Protein AF-A0A8S4GHY1-F1 (afdb_monomer)

pLDDT: mean 81.64, std 20.27, range [25.59, 98.5]

Organism: Plutella xylostella (NCBI:txid51655)

Nearest PDB structures (foldseek):
  8atn-assembly1_AAA  TM=7.144E-01  e=6.527E-12  Homo sapiens
  8tvn-assembly2_B  TM=7.020E-01  e=1.912E-11  Homo sapiens
  2wtk-assembly2_B  TM=7.792E-01  e=3.061E-09  Homo sapiens
  8wdk-assembly1_W  TM=7.197E-01  e=4.019E-10  Homo sapiens
  3cr0-assembly1_A  TM=7.566E-01  e=4.379E-09  Homo sapiens

Structure (mmCIF, N/CA/C/O backbone):
data_AF-A0A8S4GHY1-F1
#
_entry.id   AF-A0A8S4GHY1-F1
#
loop_
_atom_site.group_PDB
_atom_site.id
_atom_site.type_symbol
_atom_site.label_atom_id
_atom_site.label_alt_id
_atom_site.label_comp_id
_atom_site.label_asym_id
_atom_site.label_entity_id
_atom_site.label_seq_id
_atom_site.pdbx_PDB_ins_code
_atom_site.Cartn_x
_atom_site.Cartn_y
_atom_site.Cartn_z
_atom_site.occupancy
_atom_site.B_iso_or_equiv
_atom_site.auth_seq_id
_atom_site.auth_comp_id
_atom_site.auth_asym_id
_atom_site.auth_atom_id
_atom_site.pdbx_PDB_model_num
ATOM 1 N N . MET A 1 1 ? 20.944 0.420 -21.855 1.00 54.69 1 MET A N 1
ATOM 2 C CA . MET A 1 1 ? 19.799 0.472 -20.913 1.00 54.69 1 MET A CA 1
ATOM 3 C C . MET A 1 1 ? 18.815 1.616 -21.190 1.00 54.69 1 MET A C 1
ATOM 5 O O . MET A 1 1 ? 17.677 1.317 -21.517 1.00 54.69 1 MET A O 1
ATOM 9 N N . ARG A 1 2 ? 19.200 2.909 -21.125 1.00 60.47 2 ARG A N 1
ATOM 10 C CA . ARG A 1 2 ? 18.257 4.043 -21.336 1.00 60.47 2 ARG A CA 1
ATOM 11 C C . ARG A 1 2 ? 17.525 4.010 -22.686 1.00 60.47 2 ARG A C 1
ATOM 13 O O . ARG A 1 2 ? 16.316 4.192 -22.719 1.00 60.47 2 ARG A O 1
ATOM 20 N N . VAL A 1 3 ? 18.250 3.706 -23.765 1.00 60.41 3 VAL A N 1
ATOM 21 C CA . VAL A 1 3 ? 17.683 3.563 -25.120 1.00 60.41 3 VAL A CA 1
ATOM 22 C C . VAL A 1 3 ? 16.695 2.392 -25.196 1.00 60.41 3 VAL A C 1
ATOM 24 O O . VAL A 1 3 ? 15.637 2.530 -25.793 1.00 60.41 3 VAL A O 1
ATOM 27 N N . GLY A 1 4 ? 16.986 1.275 -24.518 1.00 59.56 4 GLY A N 1
ATOM 28 C CA . GLY A 1 4 ? 16.081 0.125 -24.437 1.00 59.56 4 GLY A CA 1
ATOM 29 C C . GLY A 1 4 ? 14.781 0.443 -23.696 1.00 59.56 4 GLY A C 1
ATOM 30 O O . GLY A 1 4 ? 13.709 0.142 -24.199 1.00 59.56 4 GLY A O 1
ATOM 31 N N . MET A 1 5 ? 14.852 1.140 -22.556 1.00 63.47 5 MET A N 1
ATOM 32 C CA . MET A 1 5 ? 13.657 1.554 -21.800 1.00 63.47 5 MET A CA 1
ATOM 33 C C . MET A 1 5 ? 12.781 2.542 -22.577 1.00 63.47 5 MET A C 1
ATOM 35 O O . MET A 1 5 ? 11.557 2.448 -22.529 1.00 63.47 5 MET A O 1
ATOM 39 N N . LEU A 1 6 ? 13.400 3.470 -23.316 1.00 63.09 6 LEU A N 1
ATOM 40 C CA . LEU A 1 6 ? 12.671 4.354 -24.221 1.00 63.09 6 LEU A CA 1
ATOM 41 C C . LEU A 1 6 ? 12.048 3.569 -25.384 1.00 63.09 6 LEU A C 1
ATOM 43 O O . LEU A 1 6 ? 10.917 3.863 -25.752 1.00 63.09 6 LEU A O 1
ATOM 47 N N . ALA A 1 7 ? 12.738 2.565 -25.930 1.00 63.66 7 ALA A N 1
ATOM 48 C CA . ALA A 1 7 ? 12.213 1.707 -26.991 1.00 63.66 7 ALA A CA 1
ATOM 49 C C . ALA A 1 7 ? 11.003 0.870 -26.537 1.00 63.66 7 ALA A C 1
ATOM 51 O O . ALA A 1 7 ? 9.997 0.876 -27.239 1.00 63.66 7 ALA A O 1
ATOM 52 N N . VAL A 1 8 ? 11.031 0.252 -25.342 1.00 62.59 8 VAL A N 1
ATOM 53 C CA . VAL A 1 8 ? 9.832 -0.391 -24.746 1.00 62.59 8 VAL A CA 1
ATOM 54 C C . VAL A 1 8 ? 8.682 0.609 -24.648 1.00 62.59 8 VAL A C 1
ATOM 56 O O . VAL A 1 8 ? 7.553 0.302 -25.014 1.00 62.59 8 VAL A O 1
ATOM 59 N N . PHE A 1 9 ? 8.977 1.815 -24.156 1.00 64.06 9 PHE A N 1
ATOM 60 C CA . PHE A 1 9 ? 7.977 2.851 -23.915 1.00 64.06 9 PHE A CA 1
ATOM 61 C C . PHE A 1 9 ? 7.336 3.386 -25.205 1.00 64.06 9 PHE A C 1
ATOM 63 O O . PHE A 1 9 ? 6.135 3.634 -25.245 1.00 64.06 9 PHE A O 1
ATOM 70 N N . THR A 1 10 ? 8.135 3.589 -26.249 1.00 62.62 10 THR A N 1
ATOM 71 C CA . THR A 1 10 ? 7.702 4.203 -27.515 1.00 62.62 10 THR A CA 1
ATOM 72 C C . THR A 1 10 ? 7.285 3.188 -28.576 1.00 62.62 10 THR A C 1
ATOM 74 O O . THR A 1 10 ? 6.793 3.587 -29.628 1.00 62.62 10 THR A O 1
ATOM 77 N N . GLY A 1 11 ? 7.505 1.891 -28.337 1.00 64.69 11 GLY A N 1
ATOM 78 C CA . GLY A 1 11 ? 7.349 0.853 -29.357 1.00 64.69 11 GLY A CA 1
ATOM 79 C C . GLY A 1 11 ? 8.352 0.973 -30.512 1.00 64.69 11 GLY A C 1
ATOM 80 O O . GLY A 1 11 ? 8.138 0.384 -31.569 1.00 64.69 11 GLY A O 1
ATOM 81 N N . LEU A 1 12 ? 9.428 1.753 -30.347 1.00 68.88 12 LEU A N 1
ATOM 82 C CA . LEU A 1 12 ? 10.428 1.957 -31.393 1.00 68.88 12 LEU A CA 1
ATOM 83 C C . LEU A 1 12 ? 11.277 0.700 -31.597 1.00 68.88 12 LEU A C 1
ATOM 85 O O . LEU A 1 12 ? 11.746 0.072 -30.647 1.00 68.88 12 LEU A O 1
ATOM 89 N N . THR A 1 13 ? 11.532 0.375 -32.863 1.00 72.38 13 THR A N 1
ATOM 90 C CA . THR A 1 13 ? 12.500 -0.665 -33.228 1.00 72.38 13 THR A CA 1
ATOM 91 C C . THR A 1 13 ? 13.912 -0.114 -33.056 1.00 72.38 13 THR A C 1
ATOM 93 O O . THR A 1 13 ? 14.214 0.984 -33.523 1.00 72.38 13 THR A O 1
ATOM 96 N N . LEU A 1 14 ? 14.787 -0.862 -32.381 1.00 77.19 14 LEU A N 1
ATOM 97 C CA . LEU A 1 14 ? 16.189 -0.477 -32.251 1.00 77.19 14 LEU A CA 1
ATOM 98 C C . LEU A 1 14 ? 16.936 -0.791 -33.546 1.00 77.19 14 LEU A C 1
ATOM 100 O O . LEU A 1 14 ? 16.961 -1.938 -33.984 1.00 77.19 14 LEU A O 1
ATOM 104 N N . THR A 1 15 ? 17.590 0.211 -34.126 1.00 79.12 15 THR A N 1
ATOM 105 C CA . THR A 1 15 ? 18.459 0.051 -35.298 1.00 79.12 15 THR A CA 1
ATOM 106 C C . THR A 1 15 ? 19.918 0.279 -34.914 1.00 79.12 15 THR A C 1
ATOM 108 O O . THR A 1 15 ? 20.262 1.319 -34.353 1.00 79.12 15 THR A O 1
ATOM 111 N N . CYS A 1 16 ? 20.790 -0.671 -35.234 1.00 78.69 16 CYS A N 1
ATOM 112 C CA . CYS A 1 16 ? 22.238 -0.563 -35.113 1.00 78.69 16 CYS A CA 1
ATOM 113 C C . CYS A 1 16 ? 22.843 -0.327 -36.500 1.00 78.69 16 CYS A C 1
ATOM 115 O O . CYS A 1 16 ? 22.541 -1.068 -37.431 1.00 78.69 16 CYS A O 1
ATOM 117 N N . GLY A 1 17 ? 23.745 0.650 -36.633 1.00 80.25 17 GLY A N 1
ATOM 118 C CA . GLY A 1 17 ? 24.411 0.938 -37.912 1.00 80.25 17 GLY A CA 1
ATOM 119 C C . GLY A 1 17 ? 25.197 -0.246 -38.495 1.00 80.25 17 GLY A C 1
ATOM 120 O O . GLY A 1 17 ? 25.399 -0.300 -39.701 1.00 80.25 17 GLY A O 1
ATOM 121 N N . THR A 1 18 ? 25.597 -1.208 -37.658 1.00 84.25 18 THR A N 1
ATOM 122 C CA . THR A 1 18 ? 26.322 -2.422 -38.070 1.00 84.25 18 THR A CA 1
ATOM 123 C C . THR A 1 18 ? 25.402 -3.632 -38.253 1.00 84.25 18 THR A C 1
ATOM 125 O O . THR A 1 18 ? 25.616 -4.429 -39.157 1.00 84.25 18 THR A O 1
ATOM 128 N N . HIS A 1 19 ? 24.384 -3.783 -37.400 1.00 79.19 19 HIS A N 1
ATOM 129 C CA . HIS A 1 19 ? 23.571 -5.007 -37.318 1.00 79.19 19 HIS A CA 1
ATOM 130 C C . HIS A 1 19 ? 22.134 -4.839 -37.844 1.00 79.19 19 HIS A C 1
ATOM 132 O O . HIS A 1 19 ? 21.345 -5.776 -37.778 1.00 79.19 19 HIS A O 1
ATOM 138 N N . GLY A 1 20 ? 21.768 -3.657 -38.347 1.00 83.75 20 GLY A N 1
ATOM 139 C CA . GLY A 1 20 ? 20.410 -3.370 -38.807 1.00 83.75 20 GLY A CA 1
ATOM 140 C C . GLY A 1 20 ? 19.400 -3.372 -37.657 1.00 83.75 20 GLY A C 1
ATOM 141 O O . GLY A 1 20 ? 19.667 -2.817 -36.591 1.00 83.75 20 GLY A O 1
ATOM 142 N N . ASN A 1 21 ? 18.229 -3.974 -37.863 1.00 83.44 21 ASN A N 1
ATOM 143 C CA . ASN A 1 21 ? 17.201 -4.084 -36.826 1.00 83.44 21 ASN A CA 1
ATOM 144 C C . ASN A 1 21 ? 17.635 -5.067 -35.736 1.00 83.44 21 ASN A C 1
ATOM 146 O O . ASN A 1 21 ? 17.869 -6.243 -36.003 1.00 83.44 21 ASN A O 1
ATOM 150 N N . VAL A 1 22 ? 17.678 -4.596 -34.495 1.00 83.38 22 VAL A N 1
ATOM 151 C CA . VAL A 1 22 ? 18.065 -5.391 -33.334 1.00 83.38 22 VAL A CA 1
ATOM 152 C C . VAL A 1 22 ? 16.859 -5.603 -32.430 1.00 83.38 22 VAL A C 1
ATOM 154 O O . VAL A 1 22 ? 16.161 -4.657 -32.057 1.00 83.38 22 VAL A O 1
ATOM 157 N N . ARG A 1 23 ? 16.609 -6.860 -32.050 1.00 82.19 23 ARG A N 1
ATOM 158 C CA . ARG A 1 23 ? 15.515 -7.189 -31.133 1.00 82.19 23 ARG A CA 1
ATOM 159 C C . ARG A 1 23 ? 15.884 -6.768 -29.720 1.00 82.19 23 ARG A C 1
ATOM 161 O O . ARG A 1 23 ? 16.971 -7.058 -29.224 1.00 82.19 23 ARG A O 1
ATOM 168 N N . LEU A 1 24 ? 14.941 -6.130 -29.037 1.00 83.06 24 LEU A N 1
ATOM 169 C CA . LEU A 1 24 ? 15.159 -5.668 -27.672 1.00 83.06 24 LEU A CA 1
ATOM 170 C C . LEU A 1 24 ? 15.386 -6.826 -26.684 1.00 83.06 24 LEU A C 1
ATOM 172 O O . LEU A 1 24 ? 16.154 -6.669 -25.739 1.00 83.06 24 LEU A O 1
ATOM 176 N N . SER A 1 25 ? 14.794 -7.996 -26.943 1.00 86.00 25 SER A N 1
ATOM 177 C CA . SER A 1 25 ? 15.044 -9.237 -26.196 1.00 86.00 25 SER A CA 1
ATOM 178 C C . SER A 1 25 ? 16.514 -9.641 -26.168 1.00 86.00 25 SER A C 1
ATOM 180 O O . SER A 1 25 ? 16.954 -10.243 -25.196 1.00 86.00 25 SER A O 1
ATOM 182 N N . ASP A 1 26 ? 17.266 -9.300 -27.213 1.00 84.88 26 ASP A N 1
ATOM 183 C CA . ASP A 1 26 ? 18.637 -9.771 -27.392 1.00 84.88 26 ASP A CA 1
ATOM 184 C C . ASP A 1 26 ? 19.643 -8.819 -26.720 1.00 84.88 26 ASP A C 1
ATOM 186 O O . ASP A 1 26 ? 20.732 -9.234 -26.338 1.00 84.88 26 ASP A O 1
ATOM 190 N N . VAL A 1 27 ? 19.275 -7.543 -26.538 1.00 85.00 27 VAL A N 1
ATOM 191 C CA . VAL A 1 27 ? 20.177 -6.491 -26.022 1.00 85.00 27 VAL A CA 1
ATOM 192 C C . VAL A 1 27 ? 19.784 -5.985 -24.633 1.00 85.00 27 VAL A C 1
ATOM 194 O O . VAL A 1 27 ? 20.639 -5.520 -23.881 1.00 85.00 27 VAL A O 1
ATOM 197 N N . ALA A 1 28 ? 18.499 -6.033 -24.284 1.00 85.06 28 ALA A N 1
ATOM 198 C CA . ALA A 1 28 ? 17.975 -5.579 -22.995 1.00 85.06 28 ALA A CA 1
ATOM 199 C C . ALA A 1 28 ? 16.799 -6.462 -22.515 1.00 85.06 28 ALA A C 1
ATOM 201 O O . ALA A 1 28 ? 15.688 -5.956 -22.312 1.00 85.06 28 ALA A O 1
ATOM 202 N N . PRO A 1 29 ? 17.013 -7.783 -22.335 1.00 88.44 29 PRO A N 1
ATOM 203 C CA . PRO A 1 29 ? 15.973 -8.736 -21.924 1.00 88.44 29 PRO A CA 1
ATOM 204 C C . PRO A 1 29 ? 15.307 -8.376 -20.587 1.00 88.44 29 PRO A C 1
ATOM 206 O O . PRO A 1 29 ? 14.131 -8.662 -20.361 1.00 88.44 29 PRO A O 1
ATOM 209 N N . ASP A 1 30 ? 16.040 -7.706 -19.701 1.00 86.94 30 ASP A N 1
ATOM 210 C CA . ASP A 1 30 ? 15.557 -7.221 -18.413 1.00 86.94 30 ASP A CA 1
ATOM 211 C C . ASP A 1 30 ? 14.465 -6.150 -18.578 1.00 86.94 30 ASP A C 1
ATOM 213 O O . ASP A 1 30 ? 13.481 -6.149 -17.839 1.00 86.94 30 ASP A O 1
ATOM 217 N N . THR A 1 31 ? 14.562 -5.285 -19.590 1.00 85.62 31 THR A N 1
ATOM 218 C CA . THR A 1 31 ? 13.534 -4.260 -19.852 1.00 85.62 31 THR A CA 1
ATOM 219 C C . THR A 1 31 ? 12.186 -4.853 -20.274 1.00 85.62 31 THR A C 1
ATOM 221 O O . THR A 1 31 ? 11.158 -4.192 -20.156 1.00 85.62 31 THR A O 1
ATOM 224 N N . LEU A 1 32 ? 12.187 -6.121 -20.696 1.00 87.19 32 LEU A N 1
ATOM 225 C CA . LEU A 1 32 ? 11.007 -6.918 -21.035 1.00 87.19 32 LEU A CA 1
ATOM 226 C C . LEU A 1 32 ? 10.614 -7.909 -19.924 1.00 87.19 32 LEU A C 1
ATOM 228 O O . LEU A 1 32 ? 9.725 -8.735 -20.123 1.00 87.19 32 LEU A O 1
ATOM 232 N N . PHE A 1 33 ? 11.274 -7.840 -18.763 1.00 92.75 33 PHE A N 1
ATOM 233 C CA . PHE A 1 33 ? 11.092 -8.755 -17.634 1.00 92.75 33 PHE A CA 1
ATOM 234 C C . PHE A 1 33 ? 11.302 -10.232 -17.993 1.00 92.75 33 PHE A C 1
ATOM 236 O O . PHE A 1 33 ? 10.643 -11.100 -17.424 1.00 92.75 33 PHE A O 1
ATOM 243 N N . LEU A 1 34 ? 12.214 -10.555 -18.920 1.00 93.25 34 LEU A N 1
ATOM 244 C CA . LEU A 1 34 ? 12.449 -11.952 -19.319 1.00 93.25 34 LEU A CA 1
ATOM 245 C C . LEU A 1 34 ? 13.017 -12.832 -18.186 1.00 93.25 34 LEU A C 1
ATOM 247 O O . LEU A 1 34 ? 12.939 -14.054 -18.268 1.00 93.25 34 LEU A O 1
ATOM 251 N N . ASP A 1 35 ? 13.506 -12.217 -17.108 1.00 93.38 35 ASP A N 1
ATOM 252 C CA . ASP A 1 35 ? 13.925 -12.841 -15.847 1.00 93.38 35 ASP A CA 1
ATOM 253 C C . ASP A 1 35 ? 12.765 -13.156 -14.872 1.00 93.38 35 ASP A C 1
ATOM 255 O O . ASP A 1 35 ? 12.980 -13.718 -13.792 1.00 93.38 35 ASP A O 1
ATOM 259 N N . VAL A 1 36 ? 11.534 -12.779 -15.227 1.00 93.50 36 VAL A N 1
ATOM 260 C CA . VAL A 1 36 ? 10.298 -13.126 -14.513 1.00 93.50 36 VAL A CA 1
ATOM 261 C C . VAL A 1 36 ? 9.627 -14.308 -15.212 1.00 93.50 36 VAL A C 1
ATOM 263 O O . VAL A 1 36 ? 9.634 -14.391 -16.442 1.00 93.50 36 VAL A O 1
ATOM 266 N N . GLU A 1 37 ? 9.035 -15.210 -14.424 1.00 93.62 37 GLU A N 1
ATOM 267 C CA . GLU A 1 37 ? 8.309 -16.382 -14.921 1.00 93.62 37 GLU A CA 1
ATOM 268 C C . GLU A 1 37 ? 7.250 -15.984 -15.956 1.00 93.62 37 GLU A C 1
ATOM 270 O O . GLU A 1 37 ? 6.480 -15.044 -15.748 1.00 93.62 37 GLU A O 1
ATOM 275 N N . GLU A 1 38 ? 7.186 -16.719 -17.066 1.00 93.50 38 GLU A N 1
ATOM 276 C CA . GLU A 1 38 ? 6.283 -16.416 -18.178 1.00 93.50 38 GLU A CA 1
ATOM 277 C C . GLU A 1 38 ? 4.814 -16.346 -17.756 1.00 93.50 38 GLU A C 1
ATOM 279 O O . GLU A 1 38 ? 4.073 -15.478 -18.219 1.00 93.50 38 GLU A O 1
ATOM 284 N N . SER A 1 39 ? 4.405 -17.191 -16.808 1.00 93.88 39 SER A N 1
ATOM 285 C CA . SER A 1 39 ? 3.046 -17.201 -16.270 1.00 93.88 39 SER A CA 1
ATOM 286 C C . SER A 1 39 ? 2.653 -15.877 -15.598 1.00 93.88 39 SER A C 1
ATOM 288 O O . SER A 1 39 ? 1.457 -15.582 -15.549 1.00 93.88 39 SER A O 1
ATOM 290 N N . MET A 1 40 ? 3.630 -15.077 -15.147 1.00 94.44 40 MET A N 1
ATOM 291 C CA . MET A 1 40 ? 3.484 -13.774 -14.489 1.00 94.44 40 MET A CA 1
ATOM 292 C C . MET A 1 40 ? 3.788 -12.582 -15.415 1.00 94.44 40 MET A C 1
ATOM 294 O O . MET A 1 40 ? 3.707 -11.433 -14.976 1.00 94.44 40 MET A O 1
ATOM 298 N N . ARG A 1 41 ? 4.145 -12.800 -16.685 1.00 95.31 41 ARG A N 1
ATOM 299 C CA . ARG A 1 41 ? 4.365 -11.715 -17.657 1.00 95.31 41 ARG A CA 1
ATOM 300 C C . ARG A 1 41 ? 3.061 -11.414 -18.388 1.00 95.31 41 ARG A C 1
ATOM 302 O O . ARG A 1 41 ? 2.656 -12.149 -19.284 1.00 95.31 41 ARG A O 1
ATOM 309 N N . ALA A 1 42 ? 2.383 -10.341 -17.995 1.00 92.56 42 ALA A N 1
ATOM 310 C CA . ALA A 1 42 ? 1.138 -9.923 -18.626 1.00 92.56 42 ALA A CA 1
ATOM 311 C C . ALA A 1 42 ? 1.413 -9.101 -19.893 1.00 92.56 42 ALA A C 1
ATOM 313 O O . ALA A 1 42 ? 2.171 -8.127 -19.867 1.00 92.56 42 ALA A O 1
ATOM 314 N N . ARG A 1 43 ? 0.741 -9.455 -20.992 1.00 90.75 43 ARG A N 1
ATOM 315 C CA . ARG A 1 43 ? 0.649 -8.597 -22.176 1.00 90.75 43 ARG A CA 1
ATOM 316 C C . ARG A 1 43 ? -0.453 -7.573 -21.961 1.00 90.75 43 ARG A C 1
ATOM 318 O O . ARG A 1 43 ? -1.501 -7.910 -21.418 1.00 90.75 43 ARG A O 1
ATOM 325 N N . TRP A 1 44 ? -0.224 -6.340 -22.399 1.00 88.12 44 TRP A N 1
ATOM 326 C CA . TRP A 1 44 ? -1.202 -5.268 -22.233 1.00 88.12 44 TRP A CA 1
ATOM 327 C C . TRP A 1 44 ? -2.544 -5.572 -22.901 1.00 88.12 44 TRP A C 1
ATOM 329 O O . TRP A 1 44 ? -3.586 -5.335 -22.299 1.00 88.12 44 TRP A O 1
ATOM 339 N N . ASP A 1 45 ? -2.510 -6.185 -24.084 1.00 88.12 45 ASP A N 1
ATOM 340 C CA . ASP A 1 45 ? -3.708 -6.566 -24.843 1.00 88.12 45 ASP A CA 1
ATOM 341 C C . ASP A 1 45 ? -4.604 -7.571 -24.092 1.00 88.12 45 ASP A C 1
ATOM 343 O O . ASP A 1 45 ? -5.809 -7.625 -24.328 1.00 88.12 45 ASP A O 1
ATOM 347 N N . ASP A 1 46 ? -4.041 -8.324 -23.138 1.00 91.62 46 ASP A N 1
ATOM 348 C CA . ASP A 1 46 ? -4.775 -9.285 -22.305 1.00 91.62 46 ASP A CA 1
ATOM 349 C C . ASP A 1 46 ? -5.381 -8.637 -21.043 1.00 91.62 46 ASP A C 1
ATOM 351 O O . ASP A 1 46 ? -6.015 -9.316 -20.225 1.00 91.62 46 ASP A O 1
ATOM 355 N N . ILE A 1 47 ? -5.146 -7.337 -20.828 1.00 89.75 47 ILE A N 1
ATOM 356 C CA . ILE A 1 47 ? -5.594 -6.591 -19.651 1.00 89.75 47 ILE A CA 1
ATOM 357 C C . ILE A 1 47 ? -6.763 -5.693 -20.046 1.00 89.75 47 ILE A C 1
ATOM 359 O O . ILE A 1 47 ? -6.622 -4.702 -20.756 1.00 89.75 47 ILE A O 1
ATOM 363 N N . THR A 1 48 ? -7.940 -5.975 -19.492 1.00 91.75 48 THR A N 1
ATOM 364 C CA . THR A 1 48 ? -9.061 -5.034 -19.565 1.00 91.75 48 THR A CA 1
ATOM 365 C C . THR A 1 48 ? -8.904 -3.991 -18.468 1.00 91.75 48 THR A C 1
ATOM 367 O O . THR A 1 48 ? -9.026 -4.321 -17.289 1.00 91.75 48 THR A O 1
ATOM 370 N N . VAL A 1 49 ? -8.657 -2.736 -18.831 1.00 87.69 49 VAL A N 1
ATOM 371 C CA . VAL A 1 49 ? -8.527 -1.624 -17.878 1.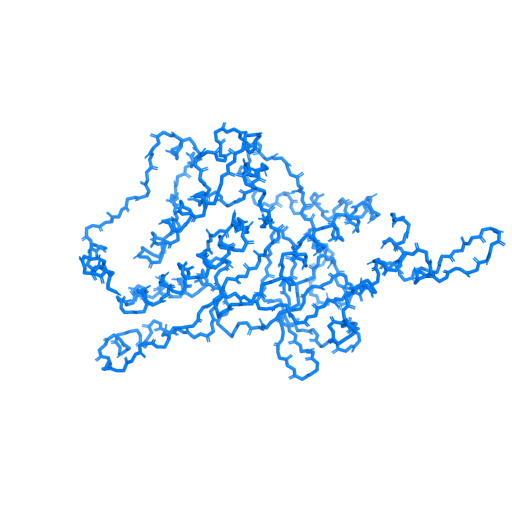00 87.69 49 VAL A CA 1
ATOM 372 C C . VAL A 1 49 ? -9.863 -0.903 -17.722 1.00 87.69 49 VAL A C 1
ATOM 374 O O . VAL A 1 49 ? -10.537 -0.591 -18.698 1.00 87.69 49 VAL A O 1
ATOM 377 N N . GLY A 1 50 ? -10.251 -0.649 -16.478 1.00 87.00 50 GLY A N 1
ATOM 378 C CA . GLY A 1 50 ? -11.439 0.102 -16.093 1.00 87.00 50 GLY A CA 1
ATOM 379 C C . GLY A 1 50 ? -11.100 1.463 -15.480 1.00 87.00 50 GLY A C 1
ATOM 380 O O . GLY A 1 50 ? -10.065 2.067 -15.759 1.00 87.00 50 GLY A O 1
ATOM 381 N N . GLY A 1 51 ? -11.997 1.959 -14.625 1.00 84.75 51 GLY A N 1
ATOM 382 C CA . GLY A 1 51 ? -11.829 3.245 -13.949 1.00 84.75 51 GLY A CA 1
ATOM 383 C C . GLY A 1 51 ? -10.648 3.286 -12.973 1.00 84.75 51 GLY A C 1
ATOM 384 O O . GLY A 1 51 ? -10.138 2.258 -12.518 1.00 84.75 51 GLY A O 1
ATOM 385 N N . VAL A 1 52 ? -10.243 4.505 -12.617 1.00 86.44 52 VAL A N 1
ATOM 386 C CA . VAL A 1 52 ? -9.207 4.755 -11.608 1.00 86.44 52 VAL A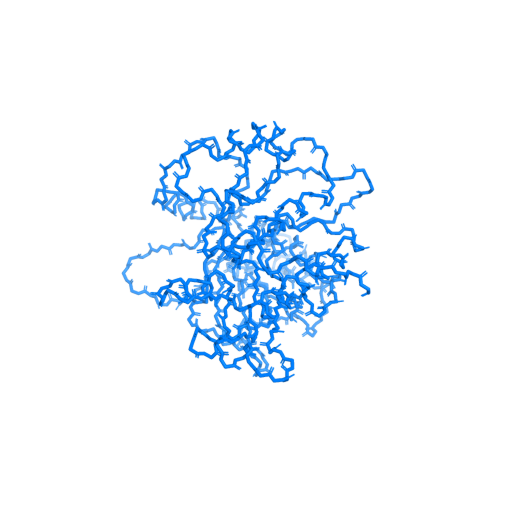 CA 1
ATOM 387 C C . VAL A 1 52 ? -9.685 4.246 -10.246 1.00 86.44 52 VAL A C 1
ATOM 389 O O . VAL A 1 52 ? -10.766 4.605 -9.787 1.00 86.44 52 VAL A O 1
ATOM 392 N N . ALA A 1 53 ? -8.877 3.399 -9.611 1.00 79.31 53 ALA A N 1
ATOM 393 C CA . ALA A 1 53 ? -9.085 2.912 -8.250 1.00 79.31 53 ALA A CA 1
ATOM 394 C C . ALA A 1 53 ? -8.430 3.828 -7.206 1.00 79.31 53 ALA A C 1
ATOM 396 O O . ALA A 1 53 ? -8.959 3.970 -6.112 1.00 79.31 53 ALA A O 1
ATOM 397 N N . GLY A 1 54 ? -7.296 4.444 -7.550 1.00 74.81 54 GLY A N 1
ATOM 398 C CA . GLY A 1 54 ? -6.558 5.341 -6.666 1.00 74.81 54 GLY A CA 1
ATOM 399 C C . GLY A 1 54 ? -5.414 6.047 -7.391 1.00 74.81 54 GLY A C 1
ATOM 400 O O . GLY A 1 54 ? -4.964 5.610 -8.453 1.00 74.81 54 GLY A O 1
ATOM 401 N N . ARG A 1 55 ? -4.943 7.158 -6.823 1.00 75.25 55 ARG A N 1
ATOM 402 C CA . ARG A 1 55 ? -3.771 7.906 -7.299 1.00 75.25 55 ARG A CA 1
ATOM 403 C C . ARG A 1 55 ? -2.813 8.074 -6.129 1.00 75.25 55 ARG A C 1
ATOM 405 O O . ARG A 1 55 ? -3.235 8.522 -5.071 1.00 75.25 55 ARG A O 1
ATOM 412 N N . GLY A 1 56 ? -1.549 7.718 -6.322 1.00 61.97 56 GLY A N 1
ATOM 413 C CA . GLY A 1 56 ? -0.528 7.798 -5.281 1.00 61.97 56 GLY A CA 1
ATOM 414 C C . GLY A 1 56 ? 0.767 8.417 -5.791 1.00 61.97 56 GLY A C 1
ATOM 415 O O . GLY A 1 56 ? 0.908 8.738 -6.971 1.00 61.97 56 GLY A O 1
ATOM 416 N N . ALA A 1 57 ? 1.752 8.537 -4.902 1.00 57.91 57 ALA A N 1
ATOM 417 C CA . ALA A 1 57 ? 3.061 9.109 -5.228 1.00 57.91 57 ALA A CA 1
ATOM 418 C C . ALA A 1 57 ? 3.834 8.320 -6.306 1.00 57.91 57 ALA A C 1
ATOM 420 O O . ALA A 1 57 ? 4.780 8.843 -6.891 1.00 57.91 57 ALA A O 1
ATOM 421 N N . PHE A 1 58 ? 3.454 7.064 -6.554 1.00 62.50 58 PHE A N 1
ATOM 422 C CA . PHE A 1 58 ? 4.145 6.137 -7.453 1.00 62.50 58 PHE A CA 1
ATOM 423 C C . PHE A 1 58 ? 3.426 5.906 -8.785 1.00 62.50 58 PHE A C 1
ATOM 425 O O . PHE A 1 58 ? 3.929 5.153 -9.611 1.00 62.50 58 PHE A O 1
ATOM 432 N N . GLY A 1 59 ? 2.269 6.534 -9.007 1.00 70.75 59 GLY A N 1
ATOM 433 C CA . GLY A 1 59 ? 1.498 6.379 -10.237 1.00 70.75 59 GLY A CA 1
ATOM 434 C C . GLY A 1 59 ? -0.006 6.302 -9.994 1.00 70.75 59 GLY A C 1
ATOM 435 O O . GLY A 1 59 ? -0.516 6.682 -8.938 1.00 70.75 59 GLY A O 1
ATOM 436 N N . THR A 1 60 ? -0.729 5.814 -11.000 1.00 81.56 60 THR A N 1
ATOM 437 C CA . THR A 1 60 ? -2.184 5.619 -10.924 1.00 81.56 60 THR A CA 1
ATOM 438 C C . THR A 1 60 ? -2.510 4.137 -10.895 1.00 81.56 60 THR A C 1
ATOM 440 O O . THR A 1 60 ? -1.961 3.351 -11.666 1.00 81.56 60 THR A O 1
ATOM 443 N N . VAL A 1 61 ? -3.420 3.766 -10.001 1.00 87.00 61 VAL A N 1
ATOM 444 C CA . VAL A 1 61 ? -3.952 2.413 -9.892 1.00 87.00 61 VAL A CA 1
ATOM 445 C C . VAL A 1 61 ? -5.298 2.376 -10.593 1.00 87.00 61 VAL A C 1
ATOM 447 O O 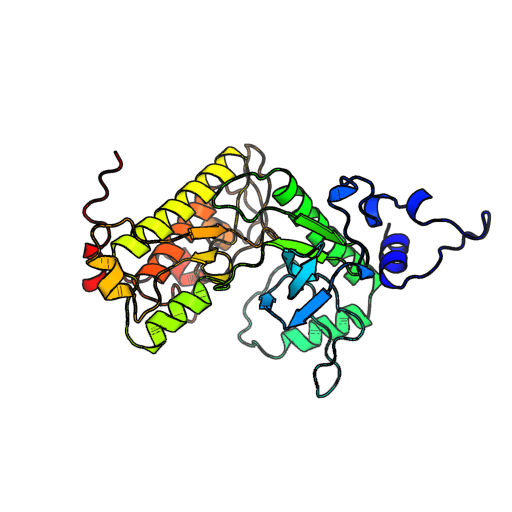. VAL A 1 61 ? -6.199 3.150 -10.269 1.00 87.00 61 VAL A O 1
ATOM 450 N N . TYR A 1 62 ? -5.448 1.460 -11.539 1.00 89.31 62 TYR A N 1
ATOM 451 C CA . TYR A 1 62 ? -6.688 1.231 -12.269 1.00 89.31 62 TYR A CA 1
ATOM 452 C C . TYR A 1 62 ? -7.319 -0.078 -11.817 1.00 89.31 62 TYR A C 1
ATOM 454 O O . TYR A 1 62 ? -6.623 -1.047 -11.513 1.00 89.31 62 TYR A O 1
ATOM 462 N N . ARG A 1 63 ? -8.649 -0.127 -11.798 1.00 91.19 63 ARG A N 1
ATOM 463 C CA . ARG A 1 63 ? -9.360 -1.407 -11.745 1.00 91.19 63 ARG A CA 1
ATOM 464 C C . ARG A 1 63 ? -9.157 -2.105 -13.083 1.00 91.19 63 ARG A C 1
ATOM 466 O O . ARG A 1 63 ? -9.146 -1.440 -14.113 1.00 91.19 63 ARG A O 1
ATOM 473 N N . GLY A 1 64 ? -9.047 -3.422 -13.094 1.00 92.81 64 GLY A N 1
ATOM 474 C CA . GLY A 1 64 ? -8.954 -4.162 -14.341 1.00 92.81 64 GLY A CA 1
ATOM 475 C C . GLY A 1 64 ? -9.292 -5.634 -14.202 1.00 92.81 64 GLY A C 1
ATOM 476 O O . GLY A 1 64 ? -9.636 -6.119 -13.122 1.00 92.81 64 GLY A O 1
ATOM 477 N N . LYS A 1 65 ? -9.197 -6.346 -15.322 1.00 94.75 65 LYS A N 1
ATOM 478 C CA . LYS A 1 65 ? -9.284 -7.802 -15.388 1.00 94.75 65 LYS A CA 1
ATOM 479 C C . LYS A 1 65 ? -8.105 -8.351 -16.174 1.00 94.75 65 LYS A C 1
ATOM 481 O O . LYS A 1 65 ? -7.763 -7.811 -17.220 1.00 94.75 65 LYS A O 1
ATOM 486 N N . TRP A 1 66 ? -7.529 -9.440 -15.685 1.00 95.06 66 TRP A N 1
ATOM 487 C CA . TRP A 1 66 ? -6.497 -10.198 -16.382 1.00 95.06 66 TRP A CA 1
ATOM 488 C C . TRP A 1 66 ? -6.748 -11.688 -16.156 1.00 95.06 66 TRP A C 1
ATOM 490 O O . TRP A 1 66 ? -6.986 -12.108 -15.022 1.00 95.06 66 TRP A O 1
ATOM 500 N N . ARG A 1 67 ? -6.784 -12.477 -17.241 1.00 94.44 67 ARG A N 1
ATOM 501 C CA . ARG A 1 67 ? -7.170 -13.907 -17.221 1.00 94.44 67 ARG A CA 1
ATOM 502 C C . ARG A 1 67 ? -8.478 -14.176 -16.454 1.00 94.44 67 ARG A C 1
ATOM 504 O O . ARG A 1 67 ? -8.574 -15.094 -15.646 1.00 94.44 67 ARG A O 1
ATOM 511 N N . GLY A 1 68 ? -9.476 -13.316 -16.660 1.00 91.81 68 GLY A N 1
ATOM 512 C CA . GLY A 1 68 ? -10.786 -13.406 -16.003 1.00 91.81 68 GLY A CA 1
ATOM 513 C C . GLY A 1 68 ? -10.821 -12.981 -14.527 1.00 91.81 68 GLY A C 1
ATOM 514 O O . GLY A 1 68 ? -11.910 -12.852 -13.972 1.00 91.81 68 GLY A O 1
ATOM 515 N N . GLN A 1 69 ? -9.679 -12.703 -13.892 1.00 93.69 69 GLN A N 1
ATOM 516 C CA . GLN A 1 69 ? -9.612 -12.288 -12.487 1.00 93.69 69 GLN A CA 1
ATOM 517 C C . GLN A 1 69 ? -9.562 -10.767 -12.344 1.00 93.69 69 GLN A C 1
ATOM 519 O O . GLN A 1 69 ? -8.893 -10.084 -13.118 1.00 93.69 69 GLN A O 1
ATOM 524 N N . ALA A 1 70 ? -10.246 -10.233 -11.328 1.00 94.62 70 ALA A N 1
ATOM 525 C CA . ALA A 1 70 ? -10.185 -8.814 -10.993 1.00 94.62 70 ALA A CA 1
ATOM 526 C C . ALA A 1 70 ? -8.807 -8.447 -10.420 1.00 94.62 70 ALA A C 1
ATOM 528 O O . ALA A 1 70 ? -8.337 -9.050 -9.450 1.00 94.62 70 ALA A O 1
ATOM 529 N N . VAL A 1 71 ? -8.179 -7.432 -11.007 1.00 95.50 71 VAL A N 1
ATOM 530 C CA . VAL A 1 71 ? -6.840 -6.962 -10.641 1.00 95.50 71 VAL A CA 1
ATOM 531 C C . VAL A 1 71 ? -6.817 -5.450 -10.447 1.00 95.50 71 VAL A C 1
ATOM 533 O O . VAL A 1 71 ? -7.600 -4.712 -11.046 1.00 95.50 71 VAL A O 1
ATOM 536 N N . ALA A 1 72 ? -5.912 -4.992 -9.595 1.00 94.44 72 ALA A N 1
ATOM 537 C CA . ALA A 1 72 ? -5.454 -3.619 -9.549 1.00 94.44 72 ALA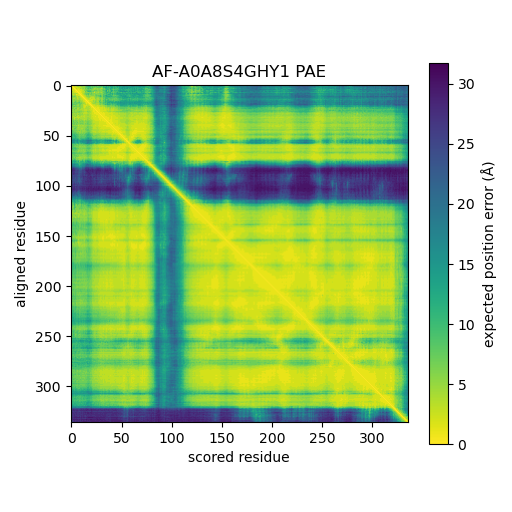 A CA 1
ATOM 538 C C . ALA A 1 72 ? -4.219 -3.497 -10.453 1.00 94.44 72 ALA A C 1
ATOM 540 O O . ALA A 1 72 ? -3.261 -4.254 -10.304 1.00 94.44 72 ALA A O 1
ATOM 541 N N . VAL A 1 73 ? -4.255 -2.561 -11.399 1.00 92.06 73 VAL A N 1
ATOM 542 C CA . VAL A 1 73 ? -3.176 -2.284 -12.353 1.00 92.06 73 VAL A CA 1
ATOM 543 C C . VAL A 1 73 ? -2.490 -0.996 -11.911 1.00 92.06 73 VAL A C 1
ATOM 545 O O . VAL A 1 73 ? -2.996 0.097 -12.165 1.00 92.06 73 VAL A O 1
ATOM 548 N N . LYS A 1 74 ? -1.360 -1.111 -11.209 1.00 90.69 74 LYS A N 1
ATOM 549 C CA . LYS A 1 74 ? -0.534 0.035 -10.806 1.00 90.69 74 LYS A CA 1
ATOM 550 C C . LYS A 1 74 ? 0.357 0.408 -11.981 1.00 90.69 74 LYS A C 1
ATOM 552 O O . LYS A 1 74 ? 1.372 -0.245 -12.205 1.00 90.69 74 LYS A O 1
ATOM 557 N N . ALA A 1 75 ? -0.038 1.423 -12.741 1.00 85.31 75 ALA A N 1
ATOM 558 C CA . ALA A 1 75 ? 0.741 1.923 -13.864 1.00 85.31 75 ALA A CA 1
ATOM 559 C C . ALA A 1 75 ? 1.710 3.007 -13.385 1.00 85.31 75 ALA A C 1
ATOM 561 O O . ALA A 1 75 ? 1.300 4.011 -12.793 1.00 85.31 75 ALA A O 1
ATOM 562 N N . LEU A 1 76 ? 2.996 2.807 -13.674 1.00 77.56 76 LEU A N 1
ATOM 563 C CA . LEU A 1 76 ? 4.067 3.757 -13.359 1.00 77.56 76 LEU A CA 1
ATOM 564 C C . LEU A 1 76 ? 4.354 4.690 -14.543 1.00 77.56 76 LEU A C 1
ATOM 566 O O . LEU A 1 76 ? 5.381 5.359 -14.573 1.00 77.56 76 LEU A O 1
ATOM 570 N N . GLN A 1 77 ? 3.468 4.710 -15.538 1.00 69.44 77 GLN A N 1
ATOM 571 C CA . GLN A 1 77 ? 3.545 5.537 -16.737 1.00 69.44 77 GLN A CA 1
ATOM 572 C C . GLN A 1 77 ? 2.132 5.965 -17.165 1.00 69.44 77 GLN A C 1
ATOM 574 O O . GLN A 1 77 ? 1.156 5.295 -16.808 1.00 69.44 77 GLN A O 1
ATOM 579 N N . PRO A 1 78 ? 1.996 7.058 -17.939 1.00 63.94 78 PRO A N 1
ATOM 580 C CA . PRO A 1 78 ? 0.739 7.384 -18.603 1.00 63.94 78 PRO A CA 1
ATOM 581 C C . PRO A 1 78 ? 0.282 6.231 -19.508 1.00 63.94 78 PRO A C 1
ATOM 583 O O . PRO A 1 78 ? 1.085 5.678 -20.258 1.00 63.94 78 PRO A O 1
ATOM 586 N N . ILE A 1 79 ? -1.005 5.886 -19.453 1.00 64.75 79 ILE A N 1
ATOM 587 C CA . ILE A 1 79 ? -1.598 4.854 -20.311 1.00 64.75 79 ILE A CA 1
ATOM 588 C C . ILE A 1 79 ? -2.158 5.529 -21.576 1.00 64.75 79 ILE A C 1
ATOM 590 O O . ILE A 1 79 ? -2.986 6.437 -21.452 1.00 64.75 79 ILE A O 1
ATOM 594 N N . PRO A 1 80 ? -1.758 5.109 -22.790 1.00 52.44 80 PRO A N 1
ATOM 595 C CA . PRO A 1 80 ? -2.316 5.640 -24.033 1.00 52.44 80 PRO A CA 1
ATOM 596 C C . PRO A 1 80 ? -3.831 5.398 -24.136 1.00 52.44 80 PRO A C 1
ATOM 598 O O . PRO A 1 80 ? -4.313 4.305 -23.854 1.00 52.44 80 PRO A O 1
ATOM 601 N N . GLY A 1 81 ? -4.598 6.407 -24.564 1.00 51.75 81 GLY A N 1
ATOM 602 C CA . GLY A 1 81 ? -6.025 6.248 -24.887 1.00 51.75 81 GLY A CA 1
ATOM 603 C C . GLY A 1 81 ? -7.004 6.290 -23.705 1.00 51.75 81 GLY A C 1
ATOM 604 O O . GLY A 1 81 ? -8.208 6.145 -23.926 1.00 51.75 81 GLY A O 1
ATOM 605 N N . SER A 1 82 ? -6.552 6.551 -22.471 1.00 50.28 82 SER A N 1
ATOM 606 C CA . SER A 1 82 ? -7.465 6.799 -21.347 1.00 50.28 82 SER A CA 1
ATOM 607 C C . SER A 1 82 ? -8.216 8.125 -21.555 1.00 50.28 82 SER A C 1
ATOM 609 O O . SER A 1 82 ? -7.736 9.195 -21.181 1.00 50.28 82 SER A O 1
ATOM 611 N N . LYS A 1 83 ? -9.396 8.080 -22.185 1.00 36.81 83 LYS A N 1
ATOM 612 C CA . LYS A 1 83 ? -10.300 9.233 -22.284 1.00 36.81 83 LYS A CA 1
ATOM 613 C C . LYS A 1 83 ? -10.787 9.613 -20.882 1.00 36.81 83 LYS A C 1
ATOM 615 O O . LYS A 1 83 ? -11.610 8.906 -20.310 1.00 36.81 83 LYS A O 1
ATOM 620 N N . GLN A 1 84 ? -10.341 10.749 -20.356 1.00 45.00 84 GLN A N 1
ATOM 621 C CA . GLN A 1 84 ? -11.109 11.532 -19.384 1.00 45.00 84 GLN A CA 1
ATOM 622 C C . GLN A 1 84 ? -11.071 13.001 -19.816 1.00 45.00 84 GLN A C 1
ATOM 624 O O . GLN A 1 84 ? -10.027 13.511 -20.213 1.00 45.00 84 GLN A O 1
ATOM 629 N N . GLY A 1 85 ? -12.253 13.618 -19.862 1.00 32.41 85 GLY A N 1
ATOM 630 C CA . GLY A 1 85 ? -12.510 14.904 -20.502 1.00 32.41 85 GLY A CA 1
ATOM 631 C C . GLY A 1 85 ? -11.710 16.077 -19.934 1.00 32.41 85 GLY A C 1
ATOM 632 O O . GLY A 1 85 ? -11.435 16.142 -18.741 1.00 32.41 85 GLY A O 1
ATOM 633 N N . GLY A 1 86 ? -11.413 17.029 -20.824 1.00 26.72 86 GLY A N 1
ATOM 634 C CA . GLY A 1 86 ? -10.914 18.363 -20.492 1.00 26.72 86 GLY A CA 1
ATOM 635 C C . GLY A 1 86 ? -9.397 18.462 -20.325 1.00 26.72 86 GLY A C 1
ATOM 636 O O . GLY A 1 86 ? -8.902 18.339 -19.218 1.00 26.72 86 GLY A O 1
ATOM 637 N N . LYS A 1 87 ? -8.699 18.779 -21.429 1.00 26.08 87 LYS A N 1
ATOM 638 C CA . LYS A 1 87 ? -7.294 19.243 -21.525 1.00 26.08 87 LYS A CA 1
ATOM 639 C C . LYS A 1 87 ? -6.237 18.362 -20.828 1.00 26.08 87 LYS A C 1
ATOM 641 O O . LYS A 1 87 ? -6.093 18.385 -19.617 1.00 26.08 87 LYS A O 1
ATOM 646 N N . HIS A 1 88 ? -5.452 17.661 -21.656 1.00 36.84 88 HIS A N 1
ATOM 647 C CA . HIS A 1 88 ? -4.085 17.170 -21.402 1.00 36.84 88 HIS A CA 1
ATOM 648 C C . HIS A 1 88 ? -3.566 17.334 -19.961 1.00 36.84 88 HIS A C 1
ATOM 650 O O . HIS A 1 88 ? -3.151 18.431 -19.597 1.00 36.84 88 HIS A O 1
ATOM 656 N N . MET A 1 89 ? -3.465 16.249 -19.183 1.00 30.03 89 MET A N 1
ATOM 657 C CA . MET A 1 89 ? -2.474 16.180 -18.101 1.00 30.03 89 MET A CA 1
ATOM 658 C C . MET A 1 89 ? -1.964 14.758 -17.852 1.00 30.03 89 MET A C 1
ATOM 660 O O . MET A 1 89 ? -2.722 13.828 -17.574 1.00 30.03 89 MET A O 1
ATOM 664 N N . ALA A 1 90 ? -0.637 14.642 -17.935 1.00 31.19 90 ALA A N 1
ATOM 665 C CA . ALA A 1 90 ? 0.165 13.467 -17.654 1.00 31.19 90 ALA A CA 1
ATOM 666 C C . ALA A 1 90 ? 0.148 13.098 -16.162 1.00 31.19 90 ALA A C 1
ATOM 668 O O . ALA A 1 90 ? 0.223 13.954 -15.279 1.00 31.19 90 ALA A O 1
ATOM 669 N N . VAL A 1 91 ? 0.085 11.798 -15.884 1.00 31.62 91 VAL A N 1
ATOM 670 C CA . VAL A 1 91 ? 0.210 11.257 -14.530 1.00 31.62 91 VAL A CA 1
ATOM 671 C C . VAL A 1 91 ? 1.684 11.297 -14.119 1.00 31.62 91 VAL A C 1
ATOM 673 O O . VAL A 1 91 ? 2.546 10.739 -14.796 1.00 31.62 91 VAL A O 1
ATOM 676 N N . ALA A 1 92 ? 1.963 11.982 -13.012 1.00 31.30 92 ALA A N 1
ATOM 677 C CA . ALA A 1 92 ? 3.292 12.181 -12.449 1.00 31.30 92 ALA A CA 1
ATOM 678 C C . ALA A 1 92 ? 3.925 10.872 -11.938 1.00 31.30 92 ALA A C 1
ATOM 680 O O . ALA A 1 92 ? 3.327 10.151 -11.141 1.00 31.30 92 ALA A O 1
ATOM 681 N N . VAL A 1 93 ? 5.172 10.617 -12.345 1.00 33.31 93 VAL A N 1
ATOM 682 C CA . VAL A 1 93 ? 6.062 9.592 -11.774 1.00 33.31 93 VAL A CA 1
ATOM 683 C C . VAL A 1 93 ? 7.019 10.282 -10.802 1.00 33.31 93 VAL A C 1
ATOM 685 O O . VAL A 1 93 ? 7.673 11.261 -11.165 1.00 33.31 93 VAL A O 1
ATOM 688 N N . LYS A 1 94 ? 7.060 9.778 -9.565 1.00 32.03 94 LYS A N 1
ATOM 689 C CA . LYS A 1 94 ? 7.765 10.287 -8.376 1.00 32.03 94 LYS A CA 1
ATOM 690 C C . LYS A 1 94 ? 9.100 11.011 -8.637 1.00 32.03 94 LYS A C 1
ATOM 692 O O . LYS A 1 94 ? 10.001 10.484 -9.293 1.00 32.03 94 LYS A O 1
ATOM 697 N N . ALA A 1 95 ? 9.262 12.181 -8.011 1.00 28.77 95 ALA A N 1
ATOM 698 C CA . ALA A 1 95 ? 10.563 12.768 -7.698 1.00 28.77 95 ALA A CA 1
ATOM 699 C C . ALA A 1 95 ? 11.117 12.087 -6.435 1.00 28.77 95 ALA A C 1
ATOM 701 O O . ALA A 1 95 ? 10.463 12.076 -5.393 1.00 28.77 95 ALA A O 1
ATOM 702 N N . LEU A 1 96 ? 12.296 11.477 -6.533 1.00 27.83 96 LEU A N 1
ATOM 703 C CA . LEU A 1 96 ? 13.024 10.957 -5.379 1.00 27.83 96 LEU A CA 1
ATOM 704 C C . LEU A 1 96 ? 13.936 12.077 -4.834 1.00 27.83 96 LEU A C 1
ATOM 706 O O . LEU A 1 96 ? 14.839 12.504 -5.548 1.00 27.83 96 LEU A O 1
ATOM 710 N N . GLN A 1 97 ? 13.679 12.466 -3.572 1.00 25.59 97 GLN A N 1
ATOM 711 C CA . GLN A 1 97 ? 14.427 13.353 -2.644 1.00 25.59 97 GLN A CA 1
ATOM 712 C C . GLN A 1 97 ? 14.159 14.880 -2.675 1.00 25.59 97 GLN A C 1
ATOM 714 O O . GLN A 1 97 ? 13.696 15.407 -3.684 1.00 25.59 97 GLN A O 1
ATOM 719 N N . PRO A 1 98 ? 14.455 15.584 -1.557 1.00 30.25 98 PRO A N 1
ATOM 720 C CA . PRO A 1 98 ? 13.592 15.860 -0.400 1.00 30.25 98 PRO A CA 1
ATOM 721 C C . PRO A 1 98 ? 12.885 17.228 -0.527 1.00 30.25 98 PRO A C 1
ATOM 723 O O . PRO A 1 98 ? 13.340 18.093 -1.269 1.00 30.25 98 PRO A O 1
ATOM 726 N N . ILE A 1 99 ? 11.785 17.455 0.203 1.00 29.17 99 ILE A N 1
ATOM 727 C CA . ILE A 1 99 ? 11.103 18.764 0.239 1.00 29.17 99 ILE A CA 1
ATOM 728 C C . ILE A 1 99 ? 11.450 19.476 1.552 1.00 29.17 99 ILE A C 1
ATOM 730 O O . ILE A 1 99 ? 10.962 19.052 2.599 1.00 29.17 99 ILE A O 1
ATOM 734 N N . PRO A 1 100 ? 12.199 20.590 1.528 1.00 26.97 100 PRO A N 1
ATOM 735 C CA . PRO A 1 100 ? 12.131 21.575 2.593 1.00 26.97 100 PRO A CA 1
ATOM 736 C C . PRO A 1 100 ? 10.916 22.484 2.338 1.00 26.97 100 PRO A C 1
ATOM 738 O O . PRO A 1 100 ? 10.895 23.255 1.382 1.00 26.97 100 PRO A O 1
ATOM 741 N N . GLY A 1 101 ? 9.885 22.347 3.176 1.00 38.59 101 GLY A N 1
ATOM 742 C CA . GLY A 1 101 ? 8.871 23.374 3.452 1.00 38.59 101 GLY A CA 1
ATOM 743 C C . GLY A 1 101 ? 8.044 23.937 2.287 1.00 38.59 101 GLY A C 1
ATOM 744 O O . GLY A 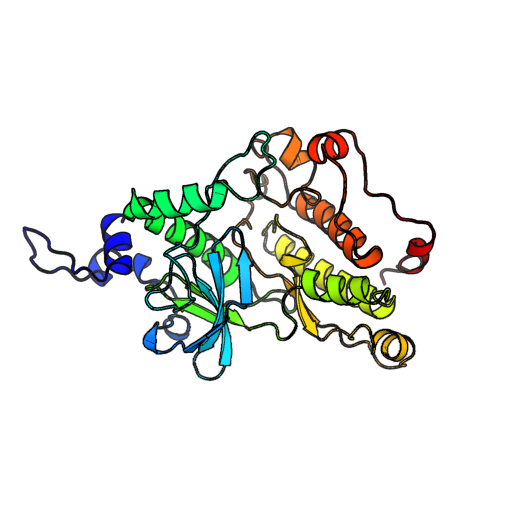1 101 ? 8.146 25.126 2.001 1.00 38.59 101 GLY A O 1
ATOM 745 N N . SER A 1 102 ? 7.115 23.178 1.684 1.00 29.98 102 SER A N 1
ATOM 746 C CA . SER A 1 102 ? 6.064 23.834 0.879 1.00 29.98 102 SER A CA 1
ATOM 747 C C . SER A 1 102 ? 4.651 23.281 1.086 1.00 29.98 102 SER A C 1
ATOM 749 O O . SER A 1 102 ? 4.273 22.228 0.578 1.00 29.98 102 SER A O 1
ATOM 751 N N . LYS A 1 103 ? 3.832 24.094 1.765 1.00 36.22 103 LYS A N 1
ATOM 752 C CA . LYS A 1 103 ? 2.377 24.160 1.594 1.00 36.22 103 LYS A CA 1
ATOM 753 C C . LYS A 1 103 ? 2.089 24.567 0.139 1.00 36.22 103 LYS A C 1
ATOM 755 O O . LYS A 1 103 ? 2.248 25.742 -0.180 1.00 36.22 103 LYS A O 1
ATOM 760 N N . GLN A 1 104 ? 1.712 23.636 -0.750 1.00 30.67 104 GLN A N 1
ATOM 761 C CA . GLN A 1 104 ? 0.952 23.907 -1.995 1.00 30.67 104 GLN A CA 1
ATOM 762 C C . GLN A 1 104 ? 0.668 22.611 -2.787 1.00 30.67 104 GLN A C 1
ATOM 764 O O . GLN A 1 104 ? 1.403 22.236 -3.700 1.00 30.67 104 GLN A O 1
ATOM 769 N N . GLY A 1 105 ? -0.459 21.954 -2.497 1.00 29.20 105 GLY A N 1
ATOM 770 C CA . GLY A 1 105 ? -0.931 20.737 -3.181 1.00 29.20 105 GLY A CA 1
ATOM 771 C C . GLY A 1 105 ? -1.411 20.907 -4.635 1.00 29.20 105 GLY A C 1
ATOM 772 O O . GLY A 1 105 ? -1.999 19.985 -5.182 1.00 29.20 105 GLY A O 1
ATOM 773 N N . GLY A 1 106 ? -1.177 22.059 -5.279 1.00 30.75 106 GLY A N 1
ATOM 774 C CA . GLY A 1 106 ? -1.652 22.344 -6.646 1.00 30.75 106 GLY A CA 1
ATOM 775 C C . GLY A 1 106 ? -0.562 22.562 -7.706 1.00 30.75 106 GLY A C 1
ATOM 776 O O . GLY A 1 106 ? -0.749 22.185 -8.860 1.00 30.75 106 GLY A O 1
ATOM 777 N N . LYS A 1 107 ? 0.600 23.133 -7.351 1.00 33.97 107 LYS A N 1
ATOM 778 C CA . LYS A 1 107 ? 1.637 23.520 -8.339 1.00 33.97 107 LYS A CA 1
ATOM 779 C C . LYS A 1 107 ? 2.615 22.395 -8.701 1.00 33.97 107 LYS A C 1
ATOM 781 O O . LYS A 1 107 ? 3.156 22.381 -9.805 1.00 33.97 107 LYS A O 1
ATOM 786 N N . HIS A 1 108 ? 2.798 21.409 -7.822 1.00 37.94 108 HIS A N 1
ATOM 787 C CA . HIS A 1 108 ? 3.738 20.298 -8.041 1.00 37.94 108 HIS A CA 1
ATOM 788 C C . HIS A 1 108 ? 3.284 19.308 -9.132 1.00 37.94 108 HIS A C 1
ATOM 790 O O . HIS A 1 108 ? 4.115 18.661 -9.768 1.00 37.94 108 HIS A O 1
ATOM 796 N N . MET A 1 109 ? 1.979 19.240 -9.428 1.00 34.25 109 MET A N 1
ATOM 797 C CA . MET A 1 109 ? 1.419 18.322 -10.431 1.00 34.25 109 MET A CA 1
ATOM 798 C C . MET A 1 109 ? 1.719 18.762 -11.881 1.00 34.25 109 MET A C 1
ATOM 800 O O . MET A 1 109 ? 1.979 17.919 -12.739 1.00 34.25 109 MET A O 1
ATOM 804 N N . GLN A 1 110 ? 1.783 20.074 -12.149 1.00 35.09 110 GLN A N 1
ATOM 805 C CA . GLN A 1 110 ? 2.177 20.628 -13.459 1.00 35.09 110 GLN A CA 1
ATOM 806 C C . GLN A 1 110 ? 3.696 20.515 -13.713 1.00 35.09 110 GLN A C 1
ATOM 808 O O . GLN A 1 110 ? 4.142 20.317 -14.848 1.00 35.09 110 GLN A O 1
ATOM 813 N N . ALA A 1 111 ? 4.515 20.561 -12.656 1.00 38.34 111 ALA A N 1
ATOM 814 C CA . ALA A 1 111 ? 5.972 20.440 -12.757 1.00 38.34 111 ALA A CA 1
ATOM 815 C C . ALA A 1 111 ? 6.449 19.015 -13.121 1.00 38.34 111 ALA A C 1
ATOM 817 O O . ALA A 1 111 ? 7.470 18.857 -13.792 1.00 38.34 111 ALA A O 1
ATOM 818 N N . ALA A 1 112 ? 5.713 17.973 -12.716 1.00 39.50 112 ALA A N 1
ATOM 819 C CA . ALA A 1 112 ? 6.057 16.577 -13.001 1.00 39.50 112 ALA A CA 1
ATOM 820 C C . ALA A 1 112 ? 5.615 16.116 -14.404 1.00 39.50 112 ALA A C 1
ATOM 822 O O . ALA A 1 112 ? 6.396 15.462 -15.097 1.00 39.50 112 ALA A O 1
ATOM 823 N N . ALA A 1 113 ? 4.418 16.516 -14.853 1.00 40.62 113 ALA A N 1
ATOM 824 C CA . ALA A 1 113 ? 3.942 16.297 -16.224 1.00 40.62 113 ALA A CA 1
ATOM 825 C C . ALA A 1 113 ? 4.893 16.927 -17.259 1.00 40.62 113 ALA A C 1
ATOM 827 O O . ALA A 1 113 ? 5.381 16.244 -18.158 1.00 40.62 113 ALA A O 1
ATOM 828 N N . SER A 1 114 ? 5.285 18.186 -17.030 1.00 46.19 114 SER A N 1
ATOM 829 C CA . SER A 1 114 ? 6.259 18.884 -17.879 1.00 46.19 114 SER A CA 1
ATOM 830 C C . SER A 1 114 ? 7.653 18.250 -17.857 1.00 46.19 114 SER A C 1
ATOM 832 O O . SER A 1 114 ? 8.449 18.493 -18.755 1.00 46.19 114 SER A O 1
ATOM 834 N N . ARG A 1 115 ? 8.017 17.457 -16.839 1.00 53.09 115 ARG A N 1
ATOM 835 C CA . ARG A 1 115 ? 9.332 16.795 -16.774 1.00 53.09 115 ARG A CA 1
ATOM 836 C C . ARG A 1 115 ? 9.379 15.505 -17.594 1.00 53.09 115 ARG A C 1
ATOM 838 O O . ARG A 1 115 ? 10.427 15.216 -18.161 1.00 53.09 115 ARG A O 1
ATOM 845 N N . TRP A 1 116 ? 8.278 14.753 -17.663 1.00 57.91 116 TRP A N 1
ATOM 846 C CA . TRP A 1 116 ? 8.185 13.569 -18.528 1.00 57.91 116 TRP A CA 1
ATOM 847 C C . TRP A 1 116 ? 8.238 13.958 -20.005 1.00 57.91 116 TRP A C 1
ATOM 849 O O . TRP A 1 116 ? 8.919 13.304 -20.782 1.00 57.91 116 TRP A O 1
ATOM 859 N N . GLU A 1 117 ? 7.576 15.057 -20.369 1.00 61.00 117 GLU A N 1
ATOM 860 C CA . GLU A 1 117 ? 7.605 15.613 -21.727 1.00 61.00 117 GLU A CA 1
ATOM 861 C C . GLU A 1 117 ? 8.979 16.206 -22.087 1.00 61.00 117 GLU A C 1
ATOM 863 O O . GLU A 1 117 ? 9.422 16.071 -23.223 1.00 61.00 117 GLU A O 1
ATOM 868 N N . ARG A 1 118 ? 9.691 16.803 -21.116 1.00 67.31 118 ARG A N 1
ATOM 869 C CA . ARG A 1 118 ? 11.048 17.351 -21.312 1.00 67.31 118 ARG A CA 1
ATOM 870 C C . ARG A 1 118 ? 12.142 16.285 -21.428 1.00 67.31 118 ARG A C 1
ATOM 872 O O . ARG A 1 118 ? 13.099 16.496 -22.163 1.00 67.31 118 ARG A O 1
ATOM 879 N N . ASP A 1 119 ? 12.038 15.180 -20.686 1.00 74.81 119 ASP A N 1
ATOM 880 C CA . ASP A 1 119 ? 13.015 14.079 -20.716 1.00 74.81 119 ASP A CA 1
ATOM 881 C C . ASP A 1 119 ? 12.333 12.707 -20.500 1.00 74.81 119 ASP A C 1
ATOM 883 O O . ASP A 1 119 ? 12.359 12.143 -19.391 1.00 74.81 119 ASP A O 1
ATOM 887 N N . PRO A 1 120 ? 11.721 12.149 -21.565 1.00 70.81 120 PRO A N 1
ATOM 888 C CA . PRO A 1 120 ? 11.018 10.868 -21.509 1.00 70.81 120 PRO A CA 1
ATOM 889 C C . PRO A 1 120 ? 11.933 9.699 -21.135 1.00 70.81 120 PRO A C 1
ATOM 891 O O . PRO A 1 120 ? 11.512 8.779 -20.433 1.00 70.81 120 PRO A O 1
ATOM 894 N N . ALA A 1 121 ? 13.201 9.733 -21.556 1.00 71.25 121 ALA A N 1
ATOM 895 C CA . ALA A 1 121 ? 14.155 8.657 -21.305 1.00 71.25 121 ALA A CA 1
ATOM 896 C C . ALA A 1 121 ? 14.494 8.541 -19.813 1.00 71.25 121 ALA A C 1
ATOM 898 O O . ALA A 1 121 ? 14.479 7.443 -19.247 1.00 71.25 121 ALA A O 1
ATOM 899 N N . SER A 1 122 ? 14.754 9.666 -19.140 1.00 76.62 122 SER A N 1
ATOM 900 C CA . SER A 1 122 ? 14.985 9.654 -17.693 1.00 76.62 122 SER A CA 1
ATOM 901 C C . SER A 1 122 ? 13.708 9.369 -16.901 1.00 76.62 122 SER A C 1
ATOM 903 O O . SER A 1 122 ? 13.785 8.766 -15.829 1.00 76.62 122 SER A O 1
ATOM 905 N N . GLY A 1 123 ? 12.539 9.780 -17.405 1.00 75.12 123 GLY A N 1
ATOM 906 C CA . GLY A 1 123 ? 11.239 9.396 -16.850 1.00 75.12 123 GLY A CA 1
ATOM 907 C C . GLY A 1 123 ? 11.038 7.880 -16.860 1.00 75.12 123 GLY A C 1
ATOM 908 O O . GLY A 1 123 ? 10.833 7.280 -15.803 1.00 75.12 123 GLY A O 1
ATOM 909 N N . ALA A 1 124 ? 11.186 7.260 -18.032 1.00 74.19 124 ALA A N 1
ATOM 910 C CA . ALA A 1 124 ? 11.076 5.815 -18.217 1.00 74.19 124 ALA A CA 1
ATOM 911 C C . ALA A 1 124 ? 12.083 5.045 -17.352 1.00 74.19 124 ALA A C 1
ATOM 913 O O . ALA A 1 124 ? 11.711 4.069 -16.709 1.00 74.19 124 ALA A O 1
ATOM 914 N N . CYS A 1 125 ? 13.324 5.534 -17.255 1.00 81.31 125 CYS A N 1
ATOM 915 C CA . CYS A 1 125 ? 14.350 4.960 -16.385 1.00 81.31 125 CYS A CA 1
ATOM 916 C C . CYS A 1 125 ? 13.922 4.930 -14.911 1.00 81.31 125 CYS A C 1
ATOM 918 O O . CYS A 1 125 ? 13.984 3.888 -14.265 1.00 81.31 125 CYS A O 1
ATOM 920 N N . ARG A 1 126 ? 13.429 6.055 -14.375 1.00 82.69 126 ARG A N 1
ATOM 921 C CA . ARG A 1 126 ? 12.959 6.120 -12.982 1.00 82.69 126 ARG A CA 1
ATOM 922 C C . ARG A 1 126 ? 11.748 5.224 -12.738 1.00 82.69 126 ARG A C 1
ATOM 924 O O . ARG A 1 126 ? 11.715 4.547 -11.716 1.00 82.69 126 ARG A O 1
ATOM 931 N N . ALA A 1 127 ? 10.789 5.205 -13.665 1.00 81.94 127 ALA A N 1
ATOM 932 C CA . ALA A 1 127 ? 9.619 4.332 -13.584 1.00 81.94 127 ALA A CA 1
ATOM 933 C C . ALA A 1 127 ? 10.028 2.853 -13.560 1.00 81.94 127 ALA A C 1
ATOM 935 O O . ALA A 1 127 ? 9.571 2.103 -12.703 1.00 81.94 127 ALA A O 1
ATOM 936 N N . TYR A 1 128 ? 10.943 2.453 -14.446 1.00 85.94 128 TYR A N 1
ATOM 937 C CA . TYR A 1 128 ? 11.475 1.095 -14.488 1.00 85.94 128 TYR A CA 1
ATOM 938 C C . TYR A 1 128 ? 12.208 0.728 -13.196 1.00 85.94 128 TYR A C 1
ATOM 940 O O . TYR A 1 128 ? 11.919 -0.315 -12.618 1.00 85.94 128 TYR A O 1
ATOM 948 N N . CYS A 1 129 ? 13.098 1.592 -12.693 1.00 87.88 129 CYS A N 1
ATOM 949 C CA . CYS A 1 129 ? 13.803 1.351 -11.433 1.00 87.88 129 CYS A CA 1
ATOM 950 C C . CYS A 1 129 ? 12.840 1.231 -10.242 1.00 87.88 129 CYS A C 1
ATOM 952 O O . CYS A 1 129 ? 13.006 0.335 -9.419 1.00 87.88 129 CYS A O 1
ATOM 954 N N . ALA A 1 130 ? 11.820 2.092 -10.162 1.00 85.50 130 ALA A N 1
ATOM 955 C CA . ALA A 1 130 ? 10.808 2.032 -9.109 1.00 85.50 130 ALA A CA 1
ATOM 956 C C . ALA A 1 130 ? 9.988 0.734 -9.184 1.00 85.50 130 ALA A C 1
ATOM 958 O O . ALA A 1 130 ? 9.817 0.057 -8.171 1.00 85.50 130 ALA A O 1
ATOM 959 N N . LEU A 1 131 ? 9.552 0.343 -10.387 1.00 89.12 131 LEU A N 1
ATOM 960 C CA . LEU A 1 131 ? 8.847 -0.920 -10.603 1.00 89.12 131 LEU A CA 1
ATOM 961 C C . LEU A 1 131 ? 9.732 -2.107 -10.215 1.00 89.12 131 LEU A C 1
ATOM 963 O O . LEU A 1 131 ? 9.284 -2.991 -9.495 1.00 89.12 131 LEU A O 1
ATOM 967 N N . ARG A 1 132 ? 10.996 -2.117 -10.650 1.00 90.56 132 ARG A N 1
ATOM 968 C CA . ARG A 1 132 ? 11.968 -3.173 -10.337 1.00 90.56 132 ARG A CA 1
ATOM 969 C C . ARG A 1 132 ? 12.238 -3.300 -8.843 1.00 90.56 132 ARG A C 1
ATOM 971 O O . ARG A 1 132 ? 12.327 -4.422 -8.354 1.00 90.56 132 ARG A O 1
ATOM 978 N N . GLN A 1 133 ? 12.337 -2.182 -8.128 1.00 89.38 133 GLN A N 1
ATOM 979 C CA . GLN A 1 133 ? 12.482 -2.183 -6.675 1.00 89.38 133 GLN A CA 1
ATOM 980 C C . GLN A 1 133 ? 11.267 -2.841 -6.007 1.00 89.38 133 GLN A C 1
ATOM 982 O O . GLN A 1 133 ? 11.430 -3.756 -5.203 1.00 89.38 133 GLN A O 1
ATOM 987 N N . GLU A 1 134 ? 10.056 -2.415 -6.370 1.00 91.06 134 GLU A N 1
ATOM 988 C CA . GLU A 1 134 ? 8.816 -2.949 -5.796 1.00 91.06 134 GLU A CA 1
ATOM 989 C C . GLU A 1 134 ? 8.606 -4.431 -6.159 1.00 91.06 134 GLU A C 1
ATOM 991 O O . GLU A 1 134 ? 8.264 -5.242 -5.300 1.00 91.06 134 GLU A O 1
ATOM 996 N N . LEU A 1 135 ? 8.897 -4.810 -7.407 1.00 92.44 135 LEU A N 1
ATOM 997 C CA . LEU A 1 135 ? 8.896 -6.192 -7.890 1.00 92.44 135 LEU A CA 1
ATOM 998 C C . LEU A 1 135 ? 9.875 -7.070 -7.101 1.00 92.44 135 LEU A C 1
ATOM 1000 O O . LEU A 1 135 ? 9.521 -8.187 -6.726 1.00 92.44 135 LEU A O 1
ATOM 1004 N N . GLY A 1 136 ? 11.089 -6.574 -6.843 1.00 92.06 136 GLY A N 1
ATOM 1005 C CA . GLY A 1 136 ? 12.115 -7.292 -6.086 1.00 92.06 136 GLY A CA 1
ATOM 1006 C C . GLY A 1 136 ? 11.665 -7.637 -4.668 1.00 92.06 136 GLY A C 1
ATOM 1007 O O . GLY A 1 136 ? 11.883 -8.759 -4.217 1.00 92.06 136 GLY A O 1
ATOM 1008 N N . VAL A 1 137 ? 10.969 -6.708 -4.004 1.00 92.25 137 VAL A N 1
ATOM 1009 C CA . VAL A 1 137 ? 10.356 -6.946 -2.690 1.00 92.25 137 VAL A CA 1
ATOM 1010 C C . VAL A 1 137 ? 9.193 -7.934 -2.821 1.00 92.25 137 VAL A C 1
ATOM 1012 O O . VAL A 1 137 ? 9.229 -9.015 -2.241 1.00 92.25 137 VAL A O 1
ATOM 1015 N N . LEU A 1 138 ? 8.182 -7.617 -3.635 1.00 92.06 138 LEU A N 1
ATOM 1016 C CA . LEU A 1 138 ? 6.935 -8.386 -3.722 1.00 92.06 138 LEU A CA 1
ATOM 1017 C C . LEU A 1 138 ? 7.117 -9.839 -4.176 1.00 92.06 138 LEU A C 1
ATOM 1019 O O . LEU A 1 138 ? 6.353 -10.714 -3.766 1.00 92.06 138 LEU A O 1
ATOM 1023 N N . ARG A 1 139 ? 8.110 -10.117 -5.026 1.00 90.69 139 ARG A N 1
ATOM 1024 C CA . ARG A 1 139 ? 8.360 -11.466 -5.551 1.00 90.69 139 ARG A CA 1
ATOM 1025 C C . ARG A 1 139 ? 8.698 -12.467 -4.442 1.00 90.69 139 ARG A C 1
ATOM 1027 O O . ARG A 1 139 ? 8.300 -13.625 -4.555 1.00 90.69 139 ARG A O 1
ATOM 1034 N N . ALA A 1 140 ? 9.386 -12.024 -3.389 1.00 88.12 140 ALA A N 1
ATOM 1035 C CA . ALA A 1 140 ? 9.809 -12.868 -2.271 1.00 88.12 140 ALA A CA 1
ATOM 1036 C C . ALA A 1 140 ? 8.729 -13.050 -1.190 1.00 88.12 140 ALA A C 1
ATOM 1038 O O . ALA A 1 140 ? 8.840 -13.952 -0.362 1.00 88.12 140 ALA A O 1
ATOM 1039 N N . LEU A 1 141 ? 7.678 -12.223 -1.190 1.00 93.00 141 LEU A N 1
ATOM 1040 C CA . LEU A 1 141 ? 6.693 -12.197 -0.112 1.00 93.00 141 LEU A CA 1
ATOM 1041 C C . LEU A 1 141 ? 5.514 -13.151 -0.371 1.00 93.00 141 LEU A C 1
ATOM 1043 O O . LEU A 1 141 ? 4.933 -13.221 -1.462 1.00 93.00 141 LEU A O 1
ATOM 1047 N N . ARG A 1 142 ? 5.148 -13.899 0.670 1.00 95.00 142 ARG A N 1
ATOM 1048 C CA . ARG A 1 142 ? 4.058 -14.882 0.721 1.00 95.00 142 ARG A CA 1
ATOM 1049 C C . ARG A 1 142 ? 3.458 -14.883 2.130 1.00 95.00 142 ARG A C 1
ATOM 1051 O O . ARG A 1 142 ? 3.915 -15.609 3.003 1.00 95.00 142 ARG A O 1
ATOM 1058 N N . HIS A 1 143 ? 2.426 -14.072 2.353 1.00 97.19 143 HIS A N 1
ATOM 1059 C CA . HIS A 1 143 ? 1.749 -14.000 3.649 1.00 97.19 143 HIS A CA 1
ATOM 1060 C C . HIS A 1 143 ? 0.276 -13.602 3.506 1.00 97.19 143 HIS A C 1
ATOM 1062 O O . HIS A 1 143 ? -0.101 -12.889 2.574 1.00 97.19 143 HIS A O 1
ATOM 1068 N N . ALA A 1 144 ? -0.570 -14.045 4.441 1.00 96.50 144 ALA A N 1
ATOM 1069 C CA . ALA A 1 144 ? -2.007 -13.776 4.408 1.00 96.50 144 ALA A CA 1
ATOM 1070 C C . ALA A 1 144 ? -2.326 -12.273 4.463 1.00 96.50 144 ALA A C 1
ATOM 1072 O O . ALA A 1 144 ? -3.224 -11.829 3.755 1.00 96.50 144 ALA A O 1
ATOM 1073 N N . GLY A 1 145 ? -1.559 -11.495 5.230 1.00 96.94 145 GLY A N 1
ATOM 1074 C CA . GLY A 1 145 ? -1.691 -10.039 5.356 1.00 96.94 145 GLY A CA 1
ATOM 1075 C C . GLY A 1 145 ? -0.860 -9.220 4.360 1.00 96.94 145 GLY A C 1
ATOM 1076 O O . GLY A 1 145 ? -0.691 -8.027 4.573 1.00 96.94 145 GLY A O 1
ATOM 1077 N N . VAL A 1 146 ? -0.313 -9.828 3.301 1.00 96.69 146 VAL A N 1
ATOM 1078 C CA . VAL A 1 146 ? 0.455 -9.141 2.243 1.00 96.69 146 VAL A CA 1
ATOM 1079 C C . VAL A 1 146 ? -0.252 -9.323 0.903 1.00 96.69 146 VAL A C 1
ATOM 1081 O O . VAL A 1 146 ? -0.715 -10.420 0.575 1.00 96.69 146 VAL A O 1
ATOM 1084 N N . VAL A 1 147 ? -0.368 -8.250 0.121 1.00 95.06 147 VAL A N 1
ATOM 1085 C CA . VAL A 1 147 ? -0.929 -8.312 -1.232 1.00 95.06 147 VAL A CA 1
ATOM 1086 C C . VAL A 1 147 ? 0.052 -9.057 -2.147 1.00 95.06 147 VAL A C 1
ATOM 1088 O O . VAL A 1 147 ? 1.175 -8.593 -2.336 1.00 95.06 147 VAL A O 1
ATOM 1091 N N . PRO A 1 148 ? -0.334 -10.201 -2.744 1.00 94.00 148 PRO A N 1
ATOM 1092 C CA . PRO A 1 148 ? 0.572 -10.943 -3.606 1.00 94.00 148 PRO A CA 1
ATOM 1093 C C . PRO A 1 148 ? 0.709 -10.263 -4.971 1.00 94.00 148 PRO A C 1
ATOM 1095 O O . PRO A 1 148 ? -0.255 -9.716 -5.513 1.00 94.00 148 PRO A O 1
ATOM 1098 N N . LEU A 1 149 ? 1.890 -10.379 -5.572 1.00 94.50 149 LEU A N 1
ATOM 1099 C CA . LEU A 1 149 ? 2.084 -10.052 -6.980 1.00 94.50 149 LEU A CA 1
ATOM 1100 C C . LEU A 1 149 ? 1.387 -11.095 -7.862 1.00 94.50 149 LEU A C 1
ATOM 1102 O O . LEU A 1 149 ? 1.589 -12.296 -7.681 1.00 94.50 149 LEU A O 1
ATOM 1106 N N . ARG A 1 150 ? 0.588 -10.641 -8.832 1.00 94.69 150 ARG A N 1
ATOM 1107 C CA . ARG A 1 150 ? -0.004 -11.511 -9.861 1.00 94.69 150 ARG A CA 1
ATOM 1108 C C . ARG A 1 150 ? 0.826 -11.516 -11.128 1.00 94.69 150 ARG A C 1
ATOM 1110 O O . ARG A 1 150 ? 1.122 -12.586 -11.646 1.00 94.69 150 ARG A O 1
ATOM 1117 N N . ALA A 1 151 ? 1.169 -10.331 -11.619 1.00 95.25 151 ALA A N 1
ATOM 1118 C CA . ALA A 1 151 ? 1.889 -10.190 -12.870 1.00 95.25 151 ALA A CA 1
ATOM 1119 C C . ALA A 1 151 ? 2.600 -8.839 -12.986 1.00 95.25 151 ALA A C 1
ATOM 1121 O O . ALA A 1 151 ? 2.329 -7.901 -12.234 1.00 95.25 151 ALA A O 1
ATOM 1122 N N . VAL A 1 152 ? 3.486 -8.749 -13.971 1.00 94.75 152 VAL A N 1
ATOM 1123 C CA . VAL A 1 152 ? 4.150 -7.524 -14.416 1.00 94.75 152 VAL A CA 1
ATOM 1124 C C . VAL A 1 152 ? 3.876 -7.308 -15.903 1.00 94.75 152 VAL A C 1
ATOM 1126 O O . VAL A 1 152 ? 3.818 -8.269 -16.669 1.00 94.75 152 VAL A O 1
ATOM 1129 N N . CYS A 1 153 ? 3.704 -6.053 -16.311 1.00 90.94 153 CYS A N 1
ATOM 1130 C CA . CYS A 1 153 ? 3.583 -5.648 -17.708 1.00 90.94 153 CYS A CA 1
ATOM 1131 C C . CYS A 1 153 ? 4.753 -4.731 -18.085 1.00 90.94 153 CYS A C 1
ATOM 1133 O O . CYS A 1 153 ? 5.102 -3.826 -17.325 1.00 90.94 153 CYS A O 1
ATOM 1135 N N . ALA A 1 154 ? 5.366 -4.984 -19.244 1.00 87.31 154 ALA A N 1
ATOM 1136 C CA . ALA A 1 154 ? 6.499 -4.204 -19.746 1.00 87.31 154 ALA A CA 1
ATOM 1137 C C . ALA A 1 154 ? 6.076 -2.913 -20.456 1.00 87.31 154 ALA A C 1
ATOM 1139 O O . ALA A 1 154 ? 6.771 -1.905 -20.361 1.00 87.31 154 ALA A O 1
ATOM 1140 N N . ALA A 1 155 ? 4.941 -2.937 -21.153 1.00 81.12 155 ALA A N 1
ATOM 1141 C CA . ALA A 1 155 ? 4.509 -1.848 -22.017 1.00 81.12 155 ALA A CA 1
ATOM 1142 C C . ALA A 1 155 ? 2.978 -1.720 -21.978 1.00 81.12 155 ALA A C 1
ATOM 1144 O O . ALA A 1 155 ? 2.308 -2.510 -22.641 1.00 81.12 155 ALA A O 1
ATOM 1145 N N . PRO A 1 156 ? 2.416 -0.755 -21.222 1.00 83.81 156 PRO A N 1
ATOM 1146 C CA . PRO A 1 156 ? 3.092 0.164 -20.304 1.00 83.81 156 PRO A CA 1
ATOM 1147 C C . PRO A 1 156 ? 3.644 -0.547 -19.057 1.00 83.81 156 PRO A C 1
ATOM 1149 O O . PRO A 1 156 ? 3.182 -1.626 -18.684 1.00 83.81 156 PRO A O 1
ATOM 1152 N N . LEU A 1 157 ? 4.606 0.088 -18.378 1.00 86.50 157 LEU A N 1
ATOM 1153 C CA . LEU A 1 157 ? 5.151 -0.424 -17.117 1.00 86.50 157 LEU A CA 1
ATOM 1154 C C . LEU A 1 157 ? 4.066 -0.476 -16.035 1.00 86.50 157 LEU A C 1
ATOM 1156 O O . LEU A 1 157 ? 3.618 0.567 -15.539 1.00 86.50 157 LEU A O 1
ATOM 1160 N N . ALA A 1 158 ? 3.672 -1.689 -15.645 1.00 90.62 158 ALA A N 1
ATOM 1161 C CA . ALA A 1 158 ? 2.654 -1.891 -14.624 1.00 90.62 158 ALA A CA 1
ATOM 1162 C C . ALA A 1 158 ? 2.891 -3.125 -13.748 1.00 90.62 158 ALA A C 1
ATOM 1164 O O . ALA A 1 158 ? 3.402 -4.149 -14.201 1.00 90.62 158 ALA A O 1
ATOM 1165 N N . LEU A 1 159 ? 2.447 -3.031 -12.493 1.00 92.94 159 LEU A N 1
ATOM 1166 C CA . LEU A 1 159 ? 2.317 -4.160 -11.572 1.00 92.94 159 LEU A CA 1
ATOM 1167 C C . LEU A 1 159 ? 0.842 -4.517 -11.411 1.00 92.94 159 LEU A C 1
ATOM 1169 O O . LEU A 1 159 ? -0.002 -3.638 -11.228 1.00 92.94 159 LEU A O 1
ATOM 1173 N N . LEU A 1 160 ? 0.541 -5.812 -11.478 1.00 94.81 160 LEU A N 1
ATOM 1174 C CA . LEU A 1 160 ? -0.801 -6.346 -11.301 1.00 94.81 160 LEU A CA 1
ATOM 1175 C C . LEU A 1 160 ? -0.882 -7.073 -9.962 1.00 94.81 160 LEU A C 1
ATOM 1177 O O . LEU A 1 160 ? -0.122 -8.009 -9.696 1.00 94.81 160 LEU A O 1
ATOM 1181 N N . THR A 1 161 ? -1.848 -6.679 -9.143 1.00 95.81 161 THR A N 1
ATOM 1182 C CA . THR A 1 161 ? -2.159 -7.306 -7.854 1.00 95.81 161 THR A CA 1
ATOM 1183 C C . THR A 1 161 ? -3.654 -7.616 -7.760 1.00 95.81 161 THR A C 1
ATOM 1185 O O . THR A 1 161 ? -4.436 -7.117 -8.569 1.00 95.81 161 THR A O 1
ATOM 1188 N N . PRO A 1 162 ? -4.110 -8.467 -6.823 1.00 96.00 162 PRO A N 1
ATOM 1189 C CA . PRO A 1 162 ? -5.538 -8.661 -6.593 1.00 96.00 162 PRO A CA 1
ATOM 1190 C C . PRO A 1 162 ? -6.231 -7.347 -6.214 1.00 96.00 162 PRO A C 1
ATOM 1192 O O . PRO A 1 162 ? -5.725 -6.597 -5.381 1.00 96.00 162 PRO A O 1
ATOM 1195 N N . LEU A 1 163 ? -7.408 -7.091 -6.790 1.00 94.94 163 LEU A N 1
ATOM 1196 C CA . LEU A 1 163 ? -8.204 -5.913 -6.445 1.00 94.94 163 LEU A CA 1
ATOM 1197 C C . LEU A 1 163 ? -8.906 -6.114 -5.093 1.00 94.94 163 LEU A C 1
ATOM 1199 O O . LEU A 1 163 ? -9.687 -7.053 -4.937 1.00 94.94 163 LEU A O 1
ATOM 1203 N N . ALA A 1 164 ? -8.660 -5.215 -4.139 1.00 95.69 164 ALA A N 1
ATOM 1204 C CA . ALA A 1 164 ? -9.412 -5.162 -2.888 1.00 95.69 164 ALA A CA 1
ATOM 1205 C C . ALA A 1 164 ? -10.812 -4.564 -3.145 1.00 95.69 164 ALA A C 1
ATOM 1207 O O . ALA A 1 164 ? -10.900 -3.421 -3.605 1.00 95.69 164 ALA A O 1
ATOM 1208 N N . PRO A 1 165 ? -11.910 -5.295 -2.873 1.00 94.69 165 PRO A N 1
ATOM 1209 C CA . PRO A 1 165 ? -13.269 -4.843 -3.177 1.00 94.69 165 PRO A CA 1
ATOM 1210 C C . PRO A 1 165 ? -13.686 -3.580 -2.413 1.00 94.69 165 PRO A C 1
ATOM 1212 O O . PRO A 1 165 ? -14.446 -2.782 -2.957 1.00 94.69 165 PRO A O 1
ATOM 1215 N N . MET A 1 166 ? -13.177 -3.375 -1.193 1.00 95.06 166 MET A N 1
ATOM 1216 C CA . MET A 1 166 ? -13.504 -2.202 -0.372 1.00 95.06 166 MET A CA 1
ATOM 1217 C C . MET A 1 166 ? -12.485 -1.062 -0.514 1.00 95.06 166 MET A C 1
ATOM 1219 O O . MET A 1 166 ? -12.661 -0.009 0.089 1.00 95.06 166 MET A O 1
ATOM 1223 N N . GLY A 1 167 ? -11.444 -1.237 -1.335 1.00 94.19 167 GLY A N 1
ATOM 1224 C CA . GLY A 1 167 ? -10.384 -0.244 -1.500 1.00 94.19 167 GLY A CA 1
ATOM 1225 C C . GLY A 1 167 ? -9.416 -0.195 -0.315 1.00 94.19 167 GLY A C 1
ATOM 1226 O O . GLY A 1 167 ? -9.150 -1.217 0.319 1.00 94.19 167 GLY A O 1
ATOM 1227 N N . ALA A 1 168 ? -8.844 0.982 -0.076 1.00 95.94 168 ALA A N 1
ATOM 1228 C CA . ALA A 1 168 ? -7.917 1.237 1.020 1.00 95.94 168 ALA A CA 1
ATOM 1229 C C . ALA A 1 168 ? -8.656 1.627 2.313 1.00 95.94 168 ALA A C 1
ATOM 1231 O O . ALA A 1 168 ? -9.816 2.051 2.292 1.00 95.94 168 ALA A O 1
ATOM 1232 N N . LEU A 1 169 ? -7.995 1.415 3.451 1.00 97.44 169 LEU A N 1
ATOM 1233 C CA . LEU A 1 169 ? -8.579 1.565 4.777 1.00 97.44 169 LEU A CA 1
ATOM 1234 C C . LEU A 1 169 ? -8.933 3.021 5.081 1.00 97.44 169 LEU A C 1
ATOM 1236 O O . LEU A 1 169 ? -9.951 3.244 5.722 1.00 97.44 169 LEU A O 1
ATOM 1240 N N . ASP A 1 170 ? -8.171 3.997 4.594 1.00 95.69 170 ASP A N 1
ATOM 1241 C CA . ASP A 1 170 ? -8.470 5.429 4.738 1.00 95.69 170 ASP A CA 1
ATOM 1242 C C . ASP A 1 170 ? -9.896 5.766 4.269 1.00 95.69 170 ASP A C 1
ATOM 1244 O O . ASP A 1 170 ? -10.669 6.402 4.989 1.00 95.69 170 ASP A O 1
ATOM 1248 N N . GLY A 1 171 ? -10.291 5.250 3.101 1.00 95.50 171 GLY A N 1
ATOM 1249 C CA . GLY A 1 171 ? -11.632 5.424 2.553 1.00 95.50 171 GLY A CA 1
ATOM 1250 C C . GLY A 1 171 ? -12.705 4.758 3.414 1.00 95.50 171 GLY A C 1
ATOM 1251 O O . GLY A 1 171 ? -13.787 5.318 3.598 1.00 95.50 171 GLY A O 1
ATOM 1252 N N . VAL A 1 172 ? -12.403 3.592 3.993 1.00 96.94 172 VAL A N 1
ATOM 1253 C CA . VAL A 1 172 ? -13.305 2.901 4.926 1.00 96.94 172 VAL A CA 1
ATOM 1254 C C . VAL A 1 172 ? -13.440 3.693 6.231 1.00 96.94 172 VAL A C 1
ATOM 1256 O O . VAL A 1 172 ? -14.557 3.955 6.670 1.00 96.94 172 VAL A O 1
ATOM 1259 N N . LEU A 1 173 ? -12.339 4.151 6.831 1.00 97.12 173 LEU A N 1
ATOM 1260 C CA . LEU A 1 173 ? -12.355 4.963 8.053 1.00 97.12 173 LEU A CA 1
ATOM 1261 C C . LEU A 1 173 ? -13.101 6.290 7.842 1.00 97.12 173 LEU A C 1
ATOM 1263 O O . LEU A 1 173 ? -13.847 6.731 8.721 1.00 97.12 173 LEU A O 1
ATOM 1267 N N . LEU A 1 174 ? -12.973 6.894 6.657 1.00 96.69 174 LEU A N 1
ATOM 1268 C CA . LEU A 1 174 ? -13.722 8.089 6.281 1.00 96.69 174 LEU A CA 1
ATOM 1269 C C . LEU A 1 174 ? -15.235 7.833 6.242 1.00 96.69 174 LEU A C 1
ATOM 1271 O O . LEU A 1 174 ? -15.998 8.679 6.709 1.00 96.69 174 LEU A O 1
ATOM 1275 N N . GLN A 1 175 ? -15.685 6.671 5.752 1.00 96.94 175 GLN A N 1
ATOM 1276 C CA . GLN A 1 175 ? -17.108 6.304 5.787 1.00 96.94 175 GLN A CA 1
ATOM 1277 C C . GLN A 1 175 ? -17.626 6.254 7.227 1.00 96.94 175 GLN A C 1
ATOM 1279 O O . GLN A 1 175 ? -18.661 6.853 7.516 1.00 96.94 175 GLN A O 1
ATOM 1284 N N . TYR A 1 176 ? -16.880 5.632 8.146 1.00 96.56 176 TYR A N 1
ATOM 1285 C CA . TYR A 1 176 ? -17.221 5.629 9.572 1.00 96.56 176 TYR A CA 1
ATOM 1286 C C . TYR A 1 176 ? -17.300 7.049 10.146 1.00 96.56 176 TYR A C 1
ATOM 1288 O O . TYR A 1 176 ? -18.297 7.398 10.784 1.00 96.56 176 TYR A O 1
ATOM 1296 N N . ARG A 1 177 ? -16.296 7.891 9.861 1.00 95.25 177 ARG A N 1
ATOM 1297 C CA . ARG A 1 177 ? -16.247 9.288 10.320 1.00 95.25 177 ARG A CA 1
ATOM 1298 C C . ARG A 1 177 ? -17.434 10.097 9.803 1.00 95.25 177 ARG A C 1
ATOM 1300 O O . ARG A 1 177 ? -18.013 10.867 10.565 1.00 95.25 177 ARG A O 1
ATOM 1307 N N . SER A 1 178 ? -17.801 9.918 8.534 1.00 96.56 178 SER A N 1
ATOM 1308 C CA . SER A 1 178 ? -18.828 10.716 7.849 1.00 96.56 178 SER A CA 1
ATOM 1309 C C . SER A 1 178 ? -20.225 10.581 8.457 1.00 96.56 178 SER A C 1
ATOM 1311 O O . SER A 1 178 ? -20.997 11.534 8.431 1.00 96.56 178 SER A O 1
ATOM 1313 N N . VAL A 1 179 ? -20.527 9.425 9.053 1.00 96.25 179 VAL A N 1
ATOM 1314 C CA . VAL A 1 179 ? -21.817 9.147 9.701 1.00 96.25 179 VAL A CA 1
ATOM 1315 C C . VAL A 1 179 ? -21.733 9.196 11.230 1.00 96.25 179 VAL A C 1
ATOM 1317 O O . VAL A 1 179 ? -22.673 8.801 11.913 1.00 96.25 179 VAL A O 1
ATOM 1320 N N . GLY A 1 180 ? -20.598 9.637 11.787 1.00 92.69 180 GLY A N 1
ATOM 1321 C CA . GLY A 1 180 ? -20.374 9.682 13.235 1.00 92.69 180 GLY A CA 1
ATOM 1322 C C . GLY A 1 180 ? -20.291 8.307 13.912 1.00 92.69 180 GLY A C 1
ATOM 1323 O O . GLY A 1 180 ? -20.403 8.227 15.135 1.00 92.69 180 GLY A O 1
ATOM 1324 N N . SER A 1 181 ? -20.092 7.235 13.138 1.00 93.00 181 SER A N 1
ATOM 1325 C CA . SER A 1 181 ? -19.909 5.874 13.653 1.00 93.00 181 SER A CA 1
ATOM 1326 C C . SER A 1 181 ? -18.462 5.646 14.109 1.00 93.00 181 SER A C 1
ATOM 1328 O O . SER A 1 181 ? -17.589 6.504 13.952 1.00 93.00 181 SER A O 1
ATOM 1330 N N . ARG A 1 182 ? -18.193 4.479 14.700 1.00 91.44 182 ARG A N 1
ATOM 1331 C CA . ARG A 1 182 ? -16.857 4.047 15.128 1.00 91.44 182 ARG A CA 1
ATOM 1332 C C . ARG A 1 182 ? -16.573 2.628 14.683 1.00 91.44 182 ARG A C 1
ATOM 1334 O O . ARG A 1 182 ? -17.482 1.808 14.593 1.00 91.44 182 ARG A O 1
ATOM 1341 N N . VAL A 1 183 ? -15.295 2.336 14.470 1.00 93.56 183 VAL A N 1
ATOM 1342 C CA . VAL A 1 183 ? -14.836 0.958 14.317 1.00 93.56 183 VAL A CA 1
ATOM 1343 C C . VAL A 1 183 ? -15.040 0.245 15.656 1.00 93.56 183 VAL A C 1
ATOM 1345 O O . VAL A 1 183 ? -14.506 0.680 16.675 1.00 93.56 183 VAL A O 1
ATOM 1348 N N . GLY A 1 184 ? -15.836 -0.827 15.657 1.00 91.69 184 GLY A N 1
ATOM 1349 C CA . GLY A 1 184 ? -16.101 -1.631 16.854 1.00 91.69 184 GLY A CA 1
ATOM 1350 C C . GLY A 1 184 ? -14.829 -2.255 17.437 1.00 91.69 184 GLY A C 1
ATOM 1351 O O . GLY A 1 184 ? -13.857 -2.493 16.711 1.00 91.69 184 GLY A O 1
ATOM 1352 N N . ALA A 1 185 ? -14.823 -2.530 18.746 1.00 90.81 185 ALA A N 1
ATOM 1353 C CA . ALA A 1 185 ? -13.656 -3.043 19.468 1.00 90.81 185 ALA A CA 1
ATOM 1354 C C . ALA A 1 185 ? -13.118 -4.338 18.848 1.00 90.81 185 ALA A C 1
ATOM 1356 O O . ALA A 1 185 ? -11.914 -4.465 18.601 1.00 90.81 185 ALA A O 1
ATOM 1357 N N . ARG A 1 186 ? -14.011 -5.275 18.516 1.00 92.75 186 ARG A N 1
ATOM 1358 C CA . ARG A 1 186 ? -13.635 -6.562 17.915 1.00 92.75 186 ARG A CA 1
ATOM 1359 C C . ARG A 1 186 ? -13.113 -6.406 16.488 1.00 92.75 186 ARG A C 1
ATOM 1361 O O . ARG A 1 186 ? -12.122 -7.048 16.131 1.00 92.75 186 ARG A O 1
ATOM 1368 N N . ALA A 1 187 ? -13.729 -5.533 15.688 1.00 94.88 187 ALA A N 1
ATOM 1369 C CA . ALA A 1 187 ? -13.269 -5.238 14.330 1.00 94.88 187 ALA A CA 1
ATOM 1370 C C . ALA A 1 187 ? -11.880 -4.576 14.338 1.00 94.88 187 ALA A C 1
ATOM 1372 O O . ALA A 1 187 ? -10.971 -5.033 13.642 1.00 94.88 187 ALA A O 1
ATOM 1373 N N . GLY A 1 188 ? -11.697 -3.549 15.174 1.00 95.12 188 GLY A N 1
ATOM 1374 C CA . GLY A 1 188 ? -10.437 -2.824 15.326 1.00 95.12 188 GLY A CA 1
ATOM 1375 C C . GLY A 1 188 ? -9.304 -3.728 15.808 1.00 95.12 188 GLY A C 1
ATOM 1376 O O . GLY A 1 188 ? -8.235 -3.744 15.203 1.00 95.12 188 GLY A O 1
ATOM 1377 N N . ARG A 1 189 ? -9.556 -4.570 16.819 1.00 93.75 189 ARG A N 1
ATOM 1378 C CA . ARG A 1 189 ? -8.576 -5.553 17.311 1.00 93.75 189 ARG A CA 1
ATOM 1379 C C . ARG A 1 189 ? -8.136 -6.518 16.213 1.00 93.75 189 ARG A C 1
ATOM 1381 O O . ARG A 1 189 ? -6.944 -6.768 16.053 1.00 93.75 189 ARG A O 1
ATOM 1388 N N . ARG A 1 190 ? -9.081 -7.046 15.429 1.00 95.81 190 ARG A N 1
ATOM 1389 C CA . ARG A 1 190 ? -8.773 -7.992 14.348 1.00 95.81 190 ARG A CA 1
ATOM 1390 C C . ARG A 1 190 ? -8.002 -7.334 13.202 1.00 95.81 190 ARG A C 1
ATOM 1392 O O . ARG A 1 190 ? -7.098 -7.966 12.659 1.00 95.81 190 ARG A O 1
ATOM 1399 N N . LEU A 1 191 ? -8.328 -6.086 12.866 1.00 97.56 191 LEU A N 1
ATOM 1400 C CA . LEU A 1 191 ? -7.591 -5.278 11.892 1.00 97.56 191 LEU A CA 1
ATOM 1401 C C . LEU A 1 191 ? -6.140 -5.080 12.336 1.00 97.56 191 LEU A C 1
ATOM 1403 O O . LEU A 1 191 ? -5.216 -5.439 11.609 1.00 97.56 191 LEU A O 1
ATOM 1407 N N . VAL A 1 192 ? -5.946 -4.563 13.550 1.00 96.56 192 VAL A N 1
ATOM 1408 C CA . VAL A 1 192 ? -4.625 -4.242 14.108 1.00 96.56 192 VAL A CA 1
ATOM 1409 C C . VAL A 1 192 ? -3.766 -5.499 14.245 1.00 96.56 192 VAL A C 1
ATOM 1411 O O . VAL A 1 192 ? -2.597 -5.481 13.870 1.00 96.56 192 VAL A O 1
ATOM 1414 N N . LEU A 1 193 ? -4.350 -6.620 14.682 1.00 97.00 193 LEU A N 1
ATOM 1415 C CA . LEU A 1 193 ? -3.647 -7.902 14.769 1.00 97.00 193 LEU A CA 1
ATOM 1416 C C . LEU A 1 193 ? -3.189 -8.415 13.395 1.00 97.00 193 LEU A C 1
ATOM 1418 O O . LEU A 1 193 ? -2.081 -8.932 13.270 1.00 97.00 193 LEU A O 1
ATOM 1422 N N . GLN A 1 194 ? -4.016 -8.279 12.354 1.00 98.25 194 GLN A N 1
ATOM 1423 C CA . GLN A 1 194 ? -3.620 -8.675 10.998 1.00 98.25 194 GLN A CA 1
ATOM 1424 C C . GLN A 1 194 ? -2.488 -7.803 10.453 1.00 98.25 194 GLN A C 1
ATOM 1426 O O . GLN A 1 194 ? -1.576 -8.334 9.818 1.00 98.25 194 GLN A O 1
ATOM 1431 N N . VAL A 1 195 ? -2.515 -6.495 10.732 1.00 98.50 195 VAL A N 1
ATOM 1432 C CA . VAL A 1 195 ? -1.420 -5.586 10.367 1.00 98.50 195 VAL A CA 1
ATOM 1433 C C . VAL A 1 195 ? -0.146 -5.962 11.119 1.00 98.50 195 VAL A C 1
ATOM 1435 O O . VAL A 1 195 ? 0.897 -6.104 10.489 1.00 98.50 195 VAL A O 1
ATOM 1438 N N . ALA A 1 196 ? -0.227 -6.196 12.432 1.00 98.44 196 ALA A N 1
ATOM 1439 C CA . ALA A 1 196 ? 0.921 -6.576 13.253 1.00 98.44 196 ALA A CA 1
ATOM 1440 C C . ALA A 1 196 ? 1.589 -7.860 12.737 1.00 98.44 196 ALA A C 1
ATOM 1442 O O . ALA A 1 196 ? 2.794 -7.868 12.506 1.00 98.44 196 ALA A O 1
ATOM 1443 N N . ARG A 1 197 ? 0.802 -8.905 12.443 1.00 98.50 197 ARG A N 1
ATOM 1444 C CA . ARG A 1 197 ? 1.303 -10.160 11.850 1.00 98.50 197 ARG A CA 1
ATOM 1445 C C . ARG A 1 197 ? 1.932 -9.955 10.473 1.00 98.50 197 ARG A C 1
ATOM 1447 O O . ARG A 1 197 ? 2.905 -10.615 10.127 1.00 98.50 197 ARG A O 1
ATOM 1454 N N . ALA A 1 198 ? 1.377 -9.056 9.657 1.00 98.38 198 ALA A N 1
ATOM 1455 C CA . ALA A 1 198 ? 1.967 -8.732 8.364 1.00 98.38 198 ALA A CA 1
ATOM 1456 C C . ALA A 1 198 ? 3.325 -8.035 8.522 1.00 98.38 198 ALA A C 1
ATOM 1458 O O . ALA A 1 198 ? 4.268 -8.416 7.837 1.00 98.38 198 ALA A O 1
ATOM 1459 N N . ILE A 1 199 ? 3.439 -7.068 9.436 1.00 98.38 199 ILE A N 1
ATOM 1460 C CA . ILE A 1 199 ? 4.696 -6.369 9.732 1.00 98.38 199 ILE A CA 1
ATOM 1461 C C . ILE A 1 199 ? 5.739 -7.327 10.315 1.00 98.38 199 ILE A C 1
ATOM 1463 O O . ILE A 1 199 ? 6.864 -7.356 9.828 1.00 98.38 199 ILE A O 1
ATOM 1467 N N . GLU A 1 200 ? 5.355 -8.175 11.269 1.00 98.25 200 GLU A N 1
ATOM 1468 C CA . GLU A 1 200 ? 6.217 -9.224 11.826 1.00 98.25 200 GLU A CA 1
ATOM 1469 C C . GLU A 1 200 ? 6.788 -10.128 10.724 1.00 98.25 200 GLU A C 1
ATOM 1471 O O . GLU A 1 200 ? 7.997 -10.356 10.658 1.00 98.25 200 GLU A O 1
ATOM 1476 N N . TYR A 1 201 ? 5.938 -10.581 9.797 1.00 98.25 201 TYR A N 1
ATOM 1477 C CA . TYR A 1 201 ? 6.371 -11.369 8.646 1.00 98.25 201 TYR A CA 1
ATOM 1478 C C . TYR A 1 201 ? 7.373 -10.619 7.747 1.00 98.25 201 TYR A C 1
ATOM 1480 O O . TYR A 1 201 ? 8.362 -11.205 7.291 1.00 98.25 201 TYR A O 1
ATOM 1488 N N . LEU A 1 202 ? 7.139 -9.327 7.480 1.00 97.25 202 LEU A N 1
ATOM 1489 C CA . LEU A 1 202 ? 8.065 -8.504 6.694 1.00 97.25 202 LEU A CA 1
ATOM 1490 C C . LEU A 1 202 ? 9.421 -8.385 7.393 1.00 97.25 202 LEU A C 1
ATOM 1492 O O . LEU A 1 202 ? 10.453 -8.585 6.751 1.00 97.25 202 LEU A O 1
ATOM 1496 N N . HIS A 1 203 ? 9.424 -8.140 8.702 1.00 96.56 203 HIS A N 1
ATOM 1497 C CA . HIS A 1 203 ? 10.638 -8.009 9.510 1.00 96.56 203 HIS A CA 1
ATOM 1498 C C . HIS A 1 203 ? 11.430 -9.318 9.557 1.00 96.56 203 HIS A C 1
ATOM 1500 O O . HIS A 1 203 ? 12.639 -9.308 9.324 1.00 96.56 203 HIS A O 1
ATOM 1506 N N . ALA A 1 204 ? 10.753 -10.459 9.724 1.00 96.19 204 ALA A N 1
ATOM 1507 C CA . ALA A 1 204 ? 11.369 -11.786 9.622 1.00 96.19 204 ALA A CA 1
ATOM 1508 C C . ALA A 1 204 ? 11.992 -12.042 8.234 1.00 96.19 204 ALA A C 1
ATOM 1510 O O . ALA A 1 204 ? 13.013 -12.718 8.112 1.00 96.19 204 ALA A O 1
ATOM 1511 N N . SER A 1 205 ? 11.421 -11.436 7.189 1.00 94.69 205 SER A N 1
ATOM 1512 C CA . SER A 1 205 ? 11.937 -11.457 5.813 1.00 94.69 205 SER A CA 1
ATOM 1513 C C . SER A 1 205 ? 12.950 -10.334 5.528 1.00 94.69 205 SER A C 1
ATOM 1515 O O . SER A 1 205 ? 13.238 -10.043 4.365 1.00 94.69 205 SER A O 1
ATOM 1517 N N . ARG A 1 206 ? 13.475 -9.668 6.570 1.00 94.19 206 ARG A N 1
ATOM 1518 C CA . ARG A 1 206 ? 14.406 -8.523 6.506 1.00 94.19 206 ARG A CA 1
ATOM 1519 C C . ARG A 1 206 ? 13.901 -7.349 5.667 1.00 94.19 206 ARG A C 1
ATOM 1521 O O . ARG A 1 206 ? 14.691 -6.600 5.099 1.00 94.19 206 ARG A O 1
ATOM 1528 N N . THR A 1 207 ? 12.589 -7.187 5.554 1.00 95.44 207 THR A N 1
ATOM 1529 C CA . THR A 1 207 ? 11.961 -6.100 4.804 1.00 95.44 207 THR A CA 1
ATOM 1530 C C . THR A 1 207 ? 11.466 -5.032 5.768 1.00 95.44 207 THR A C 1
ATOM 1532 O O . THR A 1 207 ? 10.568 -5.289 6.563 1.00 95.44 207 THR A O 1
ATOM 1535 N N . VAL A 1 208 ? 12.018 -3.823 5.661 1.00 95.88 208 VAL A N 1
ATOM 1536 C CA . VAL A 1 208 ? 11.498 -2.629 6.341 1.00 95.88 208 VAL A CA 1
ATOM 1537 C C . VAL A 1 208 ? 10.458 -1.983 5.430 1.00 95.88 208 VAL A C 1
ATOM 1539 O O . VAL A 1 208 ? 10.752 -1.662 4.269 1.00 95.88 208 VAL A O 1
ATOM 1542 N N . TYR A 1 209 ? 9.237 -1.817 5.931 1.00 96.19 209 TYR A N 1
ATOM 1543 C CA . TYR A 1 209 ? 8.089 -1.416 5.124 1.00 96.19 209 TYR A CA 1
ATOM 1544 C C . TYR A 1 209 ? 8.108 0.078 4.776 1.00 96.19 209 TYR A C 1
ATOM 1546 O O . TYR A 1 209 ? 7.979 0.427 3.599 1.00 96.19 209 TYR A O 1
ATOM 1554 N N . ARG A 1 210 ? 8.377 0.935 5.770 1.00 94.75 210 ARG A N 1
ATOM 1555 C CA . ARG A 1 210 ? 8.623 2.392 5.694 1.00 94.75 210 ARG A CA 1
ATOM 1556 C C . ARG A 1 210 ? 7.454 3.284 5.274 1.00 94.75 210 ARG A C 1
ATOM 1558 O O . ARG A 1 210 ? 7.634 4.496 5.200 1.00 94.75 210 ARG A O 1
ATOM 1565 N N . ASP A 1 211 ? 6.278 2.730 4.994 1.00 93.94 211 ASP A N 1
ATOM 1566 C CA . ASP A 1 211 ? 5.093 3.520 4.625 1.00 93.94 211 ASP A CA 1
ATOM 1567 C C . ASP A 1 211 ? 3.807 2.929 5.218 1.00 93.94 211 ASP A C 1
ATOM 1569 O O . ASP A 1 211 ? 2.800 2.768 4.529 1.00 93.94 211 ASP A O 1
ATOM 1573 N N . LEU A 1 212 ? 3.838 2.539 6.497 1.00 97.25 212 LEU A N 1
ATOM 1574 C CA . LEU A 1 212 ? 2.637 2.050 7.176 1.00 97.25 212 LEU A CA 1
ATOM 1575 C C . LEU A 1 212 ? 1.689 3.204 7.505 1.00 97.25 212 LEU A C 1
ATOM 1577 O O . LEU A 1 212 ? 1.993 4.049 8.341 1.00 97.25 212 LEU A O 1
ATOM 1581 N N . LYS A 1 213 ? 0.534 3.192 6.842 1.00 94.94 213 LYS A N 1
ATOM 1582 C CA . LYS A 1 213 ? -0.579 4.139 6.973 1.00 94.94 213 LYS A CA 1
ATOM 1583 C C . LYS A 1 213 ? -1.844 3.530 6.373 1.00 94.94 213 LYS A C 1
ATOM 1585 O O . LYS A 1 213 ? -1.751 2.534 5.647 1.00 94.94 213 LYS A O 1
ATOM 1590 N N . SER A 1 214 ? -3.010 4.096 6.665 1.00 95.88 214 SER A N 1
ATOM 1591 C CA . SER A 1 214 ? -4.295 3.524 6.250 1.00 95.88 214 SER A CA 1
ATOM 1592 C C . SER A 1 214 ? -4.467 3.455 4.726 1.00 95.88 214 SER A C 1
ATOM 1594 O O . SER A 1 214 ? -5.039 2.485 4.231 1.00 95.88 214 SER A O 1
ATOM 1596 N N . GLU A 1 215 ? -3.883 4.373 3.955 1.00 94.00 215 GLU A N 1
ATOM 1597 C CA . GLU A 1 215 ? -3.934 4.348 2.483 1.00 94.00 215 GLU A CA 1
ATOM 1598 C C . GLU A 1 215 ? -3.232 3.119 1.881 1.00 94.00 215 GLU A C 1
ATOM 1600 O O . GLU A 1 215 ? -3.551 2.687 0.773 1.00 94.00 215 GLU A O 1
ATOM 1605 N N . ASN A 1 216 ? -2.289 2.532 2.624 1.00 95.69 216 ASN A N 1
ATOM 1606 C CA . ASN A 1 216 ? -1.515 1.362 2.211 1.00 95.69 216 ASN A CA 1
ATOM 1607 C C . ASN A 1 216 ? -2.032 0.053 2.850 1.00 95.69 216 ASN A C 1
ATOM 1609 O O . ASN A 1 216 ? -1.455 -1.019 2.646 1.00 95.69 216 ASN A O 1
ATOM 1613 N N . VAL A 1 217 ? -3.131 0.110 3.611 1.00 97.69 217 VAL A N 1
ATOM 1614 C CA . VAL A 1 217 ? -3.841 -1.066 4.132 1.00 97.69 217 VAL A CA 1
ATOM 1615 C C . VAL A 1 217 ? -5.075 -1.303 3.265 1.00 97.69 217 VAL A C 1
ATOM 1617 O O . VAL A 1 217 ? -6.033 -0.544 3.308 1.00 97.69 217 VAL A O 1
ATOM 1620 N N . LEU A 1 218 ? -5.075 -2.369 2.470 1.00 97.69 218 LEU A N 1
ATOM 1621 C CA . LEU A 1 218 ? -6.185 -2.711 1.580 1.00 97.69 218 LEU A CA 1
ATOM 1622 C C . LEU A 1 218 ? -7.198 -3.627 2.269 1.00 97.69 218 LEU A C 1
ATOM 1624 O O . LEU A 1 218 ? -6.822 -4.576 2.961 1.00 97.69 218 LEU A O 1
ATOM 1628 N N . VAL A 1 219 ? -8.487 -3.383 2.028 1.00 97.94 219 VAL A N 1
ATOM 1629 C CA . VAL A 1 219 ? -9.598 -4.039 2.722 1.00 97.94 219 VAL A CA 1
ATOM 1630 C C . VAL A 1 219 ? -10.363 -4.966 1.773 1.00 97.94 219 VAL A C 1
ATOM 1632 O O . VAL A 1 219 ? -10.891 -4.563 0.733 1.00 97.94 219 VAL A O 1
ATOM 1635 N N . TRP A 1 220 ? -10.436 -6.242 2.149 1.00 97.38 220 TRP A N 1
ATOM 1636 C CA . TRP A 1 220 ? -11.251 -7.253 1.468 1.00 97.38 220 TRP A CA 1
ATOM 1637 C C . TRP A 1 220 ? -12.614 -7.439 2.108 1.00 97.38 220 TRP A C 1
ATOM 1639 O O . TRP A 1 220 ? -13.586 -7.691 1.402 1.00 97.38 220 TRP A O 1
ATOM 1649 N N . ALA A 1 221 ? -12.663 -7.359 3.431 1.00 97.38 221 ALA A N 1
ATOM 1650 C CA . ALA A 1 221 ? -13.888 -7.457 4.196 1.00 97.38 221 ALA A CA 1
ATOM 1651 C C . ALA A 1 221 ? -13.720 -6.691 5.505 1.00 97.38 221 ALA A C 1
ATOM 1653 O O . ALA A 1 221 ? -12.675 -6.794 6.151 1.00 97.38 221 ALA A O 1
ATOM 1654 N N . MET A 1 222 ? -14.744 -5.934 5.874 1.00 96.75 222 MET A N 1
ATOM 1655 C CA . MET A 1 222 ? -14.898 -5.262 7.157 1.00 96.75 222 MET A CA 1
ATOM 1656 C C . MET A 1 222 ? -16.378 -4.876 7.295 1.00 96.75 222 MET A C 1
ATOM 1658 O O . MET A 1 222 ? -16.988 -4.561 6.271 1.00 96.75 222 MET A O 1
ATOM 1662 N N . PRO A 1 223 ? -16.969 -4.876 8.505 1.00 96.94 223 PRO A N 1
ATOM 1663 C CA . PRO A 1 223 ? -18.321 -4.358 8.685 1.00 96.94 223 PRO A CA 1
ATOM 1664 C C . PRO A 1 223 ? -18.431 -2.925 8.160 1.00 96.94 223 PRO A C 1
ATOM 1666 O O . PRO A 1 223 ? -17.518 -2.117 8.358 1.00 96.94 223 PRO A O 1
ATOM 1669 N N . THR A 1 224 ? -19.540 -2.598 7.508 1.00 96.19 224 THR A N 1
ATOM 1670 C CA . THR A 1 224 ? -19.876 -1.205 7.184 1.00 96.19 224 THR A CA 1
ATOM 1671 C C . THR A 1 224 ? -20.295 -0.444 8.450 1.00 96.19 224 THR A C 1
ATOM 1673 O O . THR A 1 224 ? -20.617 -1.073 9.463 1.00 96.19 224 THR A O 1
ATOM 1676 N N . PRO A 1 225 ? -20.345 0.903 8.434 1.00 95.88 225 PRO A N 1
ATOM 1677 C CA . PRO A 1 225 ? -20.823 1.672 9.584 1.00 95.88 225 PRO A CA 1
ATOM 1678 C C . PRO A 1 225 ? -22.211 1.249 10.086 1.00 95.88 225 PRO A C 1
ATOM 1680 O O . PRO A 1 225 ? -22.466 1.311 11.286 1.00 95.88 225 PRO A O 1
ATOM 1683 N N . GLN A 1 226 ? -23.088 0.807 9.179 1.00 95.25 226 GLN A N 1
ATOM 1684 C CA . GLN A 1 226 ? -24.443 0.338 9.470 1.00 95.25 226 GLN A CA 1
ATOM 1685 C C . GLN A 1 226 ? -24.448 -1.050 10.126 1.00 95.25 226 GLN A C 1
ATOM 1687 O O . GLN A 1 226 ? -25.282 -1.331 10.982 1.00 95.25 226 GLN A O 1
ATOM 1692 N N . GLU A 1 227 ? -23.502 -1.912 9.756 1.00 95.12 227 GLU A N 1
ATOM 1693 C CA . GLU A 1 227 ? -23.383 -3.274 10.285 1.00 95.12 227 GLU A CA 1
ATOM 1694 C C . GLU A 1 227 ? -22.542 -3.339 11.565 1.00 95.12 227 GLU A C 1
ATOM 1696 O O . GLU A 1 227 ? -22.607 -4.333 12.284 1.00 95.12 227 GLU A O 1
ATOM 1701 N N . ALA A 1 228 ? -21.756 -2.301 11.868 1.00 92.38 228 ALA A N 1
ATOM 1702 C CA . ALA A 1 228 ? -20.769 -2.302 12.946 1.00 92.38 228 ALA A CA 1
ATOM 1703 C C . ALA A 1 228 ? -21.357 -2.690 14.313 1.00 92.38 228 ALA A C 1
ATOM 1705 O O . ALA A 1 228 ? -20.784 -3.526 15.009 1.00 92.38 228 ALA A O 1
ATOM 1706 N N . ALA A 1 229 ? -22.522 -2.140 14.675 1.00 91.25 229 ALA A N 1
ATOM 1707 C CA . ALA A 1 229 ? -23.187 -2.458 15.939 1.00 91.25 229 ALA A CA 1
ATOM 1708 C C . ALA A 1 229 ? -23.643 -3.927 16.000 1.00 91.25 229 ALA A C 1
ATOM 1710 O O . ALA A 1 229 ? -23.413 -4.612 16.995 1.00 91.25 229 ALA A O 1
ATOM 1711 N N . ALA A 1 230 ? -24.239 -4.432 14.916 1.00 93.44 230 ALA A N 1
ATOM 1712 C CA . ALA A 1 230 ? -24.677 -5.822 14.830 1.00 93.44 230 ALA A CA 1
ATOM 1713 C C . ALA A 1 230 ? -23.487 -6.798 14.834 1.00 93.44 230 ALA A C 1
ATOM 1715 O O . ALA A 1 230 ? -23.540 -7.839 15.486 1.00 93.44 230 ALA A O 1
ATOM 1716 N N . ALA A 1 231 ? -22.396 -6.450 14.145 1.00 92.88 231 ALA A N 1
ATOM 1717 C CA . ALA A 1 231 ? -21.171 -7.240 14.116 1.00 92.88 231 ALA A CA 1
ATOM 1718 C C . ALA A 1 231 ? -20.510 -7.330 15.500 1.00 92.88 231 ALA A C 1
ATOM 1720 O O . ALA A 1 231 ? -20.004 -8.390 15.861 1.00 92.88 231 ALA A O 1
ATOM 1721 N N . GLU A 1 232 ? -20.544 -6.251 16.285 1.00 90.44 232 GLU A N 1
ATOM 1722 C CA . GLU A 1 232 ? -19.978 -6.229 17.637 1.00 90.44 232 GLU A CA 1
ATOM 1723 C C . GLU A 1 232 ? -20.755 -7.145 18.598 1.00 90.44 232 GLU A C 1
ATOM 1725 O O . GLU A 1 232 ? -20.148 -7.894 19.367 1.00 90.44 232 GLU A O 1
ATOM 1730 N N . LEU A 1 233 ? -22.090 -7.132 18.493 1.00 92.12 233 LEU A N 1
ATOM 1731 C CA . LEU A 1 233 ? -23.005 -7.954 19.294 1.00 92.12 233 LEU A CA 1
ATOM 1732 C C . LEU A 1 233 ? -23.072 -9.421 18.841 1.00 92.12 233 LEU A C 1
ATOM 1734 O O . LEU A 1 233 ? -23.539 -10.278 19.590 1.00 92.12 233 LEU A O 1
ATOM 1738 N N . SER A 1 234 ? -22.632 -9.729 17.619 1.00 93.19 234 SER A N 1
ATOM 1739 C CA . SER A 1 234 ? -22.686 -11.087 17.078 1.00 93.19 234 SER A CA 1
ATOM 1740 C C . SER A 1 234 ? -21.777 -12.039 17.866 1.00 93.19 234 SER A C 1
ATOM 1742 O O . SER A 1 234 ? -20.619 -11.708 18.112 1.00 93.19 234 SER A O 1
ATOM 1744 N N . PRO A 1 235 ? -22.211 -13.265 18.208 1.00 92.12 235 PRO A N 1
ATOM 1745 C CA . PRO A 1 235 ? -21.319 -14.250 18.824 1.00 92.12 235 PRO A CA 1
ATOM 1746 C C . PRO A 1 235 ? -20.231 -14.742 17.852 1.00 92.12 235 PRO A C 1
ATOM 1748 O O . PRO A 1 235 ? -19.170 -15.189 18.286 1.00 92.12 235 PRO A O 1
ATOM 1751 N N . ASN A 1 236 ? -20.455 -14.619 16.539 1.00 92.44 236 ASN A N 1
ATOM 1752 C CA . ASN A 1 236 ? -19.521 -15.083 15.518 1.00 92.44 236 ASN A CA 1
ATOM 1753 C C . ASN A 1 236 ? -18.282 -14.175 15.406 1.00 92.44 236 ASN A C 1
ATOM 1755 O O . ASN A 1 236 ? -18.347 -12.981 15.714 1.00 92.44 236 ASN A O 1
ATOM 1759 N N . PRO A 1 237 ? -17.138 -14.700 14.926 1.00 90.50 237 PRO A N 1
ATOM 1760 C CA . PRO A 1 237 ? -15.970 -13.874 14.643 1.00 90.50 237 PRO A CA 1
ATOM 1761 C C . PRO A 1 237 ? -16.293 -12.762 13.638 1.00 90.50 237 PRO A C 1
ATOM 1763 O O . PRO A 1 237 ? -16.813 -13.026 12.553 1.00 90.50 237 PRO A O 1
ATOM 1766 N N . VAL A 1 238 ? -15.927 -11.522 13.972 1.00 93.69 238 VAL A N 1
ATOM 1767 C CA . VAL A 1 238 ? -16.110 -10.379 13.070 1.00 93.69 238 VAL A CA 1
ATOM 1768 C C . VAL A 1 238 ? -15.289 -10.586 11.798 1.00 93.69 238 VAL A C 1
ATOM 1770 O O . VAL A 1 238 ? -14.083 -10.853 11.855 1.00 93.69 238 VAL A O 1
ATOM 1773 N N . ASN A 1 239 ? -15.935 -10.447 10.641 1.00 94.62 239 ASN A N 1
ATOM 1774 C CA . ASN A 1 239 ? -15.281 -10.612 9.351 1.00 94.62 239 ASN A CA 1
ATOM 1775 C C . ASN A 1 239 ? -14.447 -9.372 9.004 1.00 94.62 239 ASN A C 1
ATOM 1777 O O . ASN A 1 239 ? -14.946 -8.402 8.441 1.00 94.62 239 ASN A O 1
ATOM 1781 N N . VAL A 1 240 ? -13.165 -9.424 9.358 1.00 97.44 240 VAL A N 1
ATOM 1782 C CA . VAL A 1 240 ? -12.147 -8.468 8.918 1.00 97.44 240 VAL A CA 1
ATOM 1783 C C . VAL A 1 240 ? -11.081 -9.229 8.145 1.00 97.44 240 VAL A C 1
ATOM 1785 O O . VAL A 1 240 ? -10.557 -10.225 8.654 1.00 97.44 240 VAL A O 1
ATOM 1788 N N . HIS A 1 241 ? -10.748 -8.759 6.947 1.00 97.94 241 HIS A N 1
ATOM 1789 C CA . HIS A 1 241 ? -9.656 -9.272 6.126 1.00 97.94 241 HIS A CA 1
ATOM 1790 C C . HIS A 1 241 ? -8.951 -8.099 5.444 1.00 97.94 241 HIS A C 1
ATOM 1792 O O . HIS A 1 241 ? -9.529 -7.439 4.575 1.00 97.94 241 HIS A O 1
ATOM 1798 N N . ILE A 1 242 ? -7.710 -7.843 5.855 1.00 98.31 242 ILE A N 1
ATOM 1799 C CA . ILE A 1 242 ? -6.870 -6.769 5.322 1.00 98.31 242 ILE A CA 1
ATOM 1800 C C . ILE A 1 242 ? -5.572 -7.329 4.755 1.00 98.31 242 ILE A C 1
ATOM 1802 O O . ILE A 1 242 ? -5.144 -8.431 5.109 1.00 98.31 242 ILE A O 1
ATOM 1806 N N . LYS A 1 243 ? -4.928 -6.564 3.875 1.00 98.31 243 LYS A N 1
ATOM 1807 C CA . LYS A 1 243 ? -3.569 -6.845 3.408 1.00 98.31 243 LYS A CA 1
ATOM 1808 C C . LYS A 1 243 ? -2.797 -5.549 3.196 1.00 98.31 243 LYS A C 1
ATOM 1810 O O . LYS A 1 243 ? -3.358 -4.579 2.698 1.00 98.31 243 LYS A O 1
ATOM 1815 N N . LEU A 1 244 ? -1.509 -5.556 3.514 1.00 97.75 244 LEU A N 1
ATOM 1816 C CA . LEU A 1 244 ? -0.590 -4.468 3.191 1.00 97.75 244 LEU A CA 1
ATOM 1817 C C . LEU A 1 244 ? -0.295 -4.445 1.688 1.00 97.75 244 LEU A C 1
ATOM 1819 O O . LEU A 1 244 ? -0.048 -5.493 1.083 1.00 97.75 244 LEU A O 1
ATOM 1823 N N . GLY A 1 245 ? -0.335 -3.255 1.097 1.00 93.12 245 GLY A N 1
ATOM 1824 C CA . GLY A 1 245 ? -0.033 -2.998 -0.307 1.00 93.12 245 GLY A CA 1
ATOM 1825 C C . GLY A 1 245 ? 0.803 -1.731 -0.477 1.00 93.12 245 GLY A C 1
ATOM 1826 O O . GLY A 1 245 ? 0.908 -0.934 0.436 1.00 93.12 245 GLY A O 1
ATOM 1827 N N . ASP A 1 246 ? 1.349 -1.530 -1.676 1.00 88.88 246 ASP A N 1
ATOM 1828 C CA . ASP A 1 246 ? 2.325 -0.473 -1.991 1.00 88.88 246 ASP A CA 1
ATOM 1829 C C . ASP A 1 246 ? 3.674 -0.645 -1.272 1.00 88.88 246 ASP A C 1
ATOM 1831 O O . ASP A 1 246 ? 3.901 -0.191 -0.156 1.00 88.88 246 ASP A O 1
ATOM 1835 N N . TYR A 1 247 ? 4.610 -1.284 -1.974 1.00 90.50 247 TYR A N 1
ATOM 1836 C CA . TYR A 1 247 ? 5.969 -1.528 -1.482 1.00 90.50 247 TYR A CA 1
ATOM 1837 C C . TYR A 1 247 ? 6.988 -0.621 -2.185 1.00 90.50 247 TYR A C 1
ATOM 1839 O O . TYR A 1 247 ? 8.191 -0.887 -2.172 1.00 90.50 247 TYR A O 1
ATOM 1847 N N . GLY A 1 248 ? 6.524 0.468 -2.814 1.00 85.56 248 GLY A N 1
ATOM 1848 C CA . GLY A 1 248 ? 7.343 1.334 -3.667 1.00 85.56 248 GLY A CA 1
ATOM 1849 C C . GLY A 1 248 ? 8.499 2.027 -2.939 1.00 85.56 248 GLY A C 1
ATOM 1850 O O . GLY A 1 248 ? 9.485 2.419 -3.566 1.00 85.56 248 GLY A O 1
ATOM 1851 N N . ILE A 1 249 ? 8.412 2.175 -1.612 1.00 87.19 249 ILE A N 1
ATOM 1852 C CA . ILE A 1 249 ? 9.537 2.596 -0.764 1.00 87.19 249 ILE A CA 1
ATOM 1853 C C . ILE A 1 249 ? 9.934 1.551 0.273 1.00 87.19 249 ILE A C 1
ATOM 1855 O O . ILE A 1 249 ? 10.741 1.873 1.133 1.00 87.19 249 ILE A O 1
ATOM 1859 N N . SER A 1 250 ? 9.477 0.309 0.209 1.00 91.38 250 SER A N 1
ATOM 1860 C CA . SER A 1 250 ? 10.019 -0.721 1.098 1.00 91.38 250 SER A CA 1
ATOM 1861 C C . SER A 1 250 ? 11.449 -1.088 0.691 1.00 91.38 250 SER A C 1
ATOM 1863 O O . SER A 1 250 ? 11.872 -0.862 -0.453 1.00 91.38 250 SER A O 1
ATOM 1865 N N . ARG A 1 251 ? 12.225 -1.613 1.642 1.00 90.00 251 ARG A N 1
ATOM 1866 C CA . ARG A 1 251 ? 13.605 -2.055 1.404 1.00 90.00 251 ARG A CA 1
ATOM 1867 C C . ARG A 1 251 ? 13.903 -3.353 2.124 1.00 90.00 251 ARG A C 1
ATOM 1869 O O . ARG A 1 251 ? 13.526 -3.523 3.276 1.00 90.00 251 ARG A O 1
ATOM 1876 N N . ILE A 1 252 ? 14.662 -4.211 1.453 1.00 90.38 252 ILE A N 1
ATOM 1877 C CA . ILE A 1 252 ? 15.362 -5.312 2.107 1.00 90.38 252 ILE A CA 1
ATOM 1878 C C . ILE A 1 252 ? 16.564 -4.692 2.828 1.00 90.38 252 ILE A C 1
ATOM 1880 O O . ILE A 1 252 ? 17.418 -4.078 2.184 1.00 90.38 252 ILE A O 1
ATOM 1884 N N . ALA A 1 253 ? 16.590 -4.782 4.153 1.00 89.31 253 ALA A N 1
ATOM 1885 C CA . ALA A 1 253 ? 17.636 -4.211 4.987 1.00 89.31 253 ALA A CA 1
ATOM 1886 C C . ALA A 1 253 ? 18.708 -5.266 5.318 1.00 89.31 253 ALA A C 1
ATOM 1888 O O . ALA A 1 253 ? 18.374 -6.392 5.702 1.00 89.31 253 ALA A O 1
ATOM 1889 N N . PRO A 1 254 ? 20.004 -4.938 5.177 1.00 88.12 254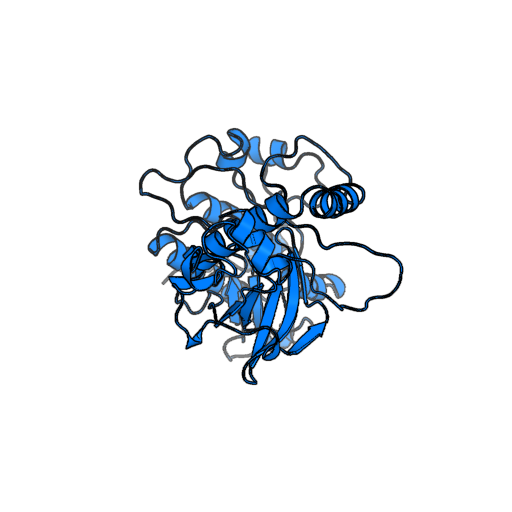 PRO A N 1
ATOM 1890 C CA . PRO A 1 254 ? 21.069 -5.747 5.755 1.00 88.12 254 PRO A CA 1
ATOM 1891 C C . PRO A 1 254 ? 21.033 -5.676 7.296 1.00 88.12 254 PRO A C 1
ATOM 1893 O O . PRO A 1 254 ? 20.363 -4.808 7.857 1.00 88.12 254 PRO A O 1
ATOM 1896 N N . PRO A 1 255 ? 21.782 -6.546 8.003 1.00 84.50 255 PRO A N 1
ATOM 1897 C CA . PRO A 1 255 ? 21.847 -6.527 9.468 1.00 84.50 255 PRO A CA 1
ATOM 1898 C C . PRO A 1 255 ? 22.308 -5.193 10.076 1.00 84.50 255 PRO A C 1
ATOM 1900 O O . PRO A 1 255 ? 21.959 -4.905 11.213 1.00 84.50 255 PRO A O 1
ATOM 1903 N N . SER A 1 256 ? 23.065 -4.378 9.331 1.00 85.75 256 SER A N 1
ATOM 1904 C CA . SER A 1 256 ? 23.486 -3.034 9.757 1.00 85.75 256 SER A CA 1
ATOM 1905 C C . SER A 1 256 ? 22.364 -1.988 9.706 1.00 85.75 256 SER A C 1
ATOM 1907 O O . SER A 1 256 ? 22.555 -0.864 10.146 1.00 85.75 256 SER A O 1
ATOM 1909 N N . GLY A 1 257 ? 21.184 -2.335 9.188 1.00 87.81 257 GLY A N 1
ATOM 1910 C CA . GLY A 1 257 ? 20.083 -1.400 8.976 1.00 87.81 257 GLY A CA 1
ATOM 1911 C C . GLY A 1 257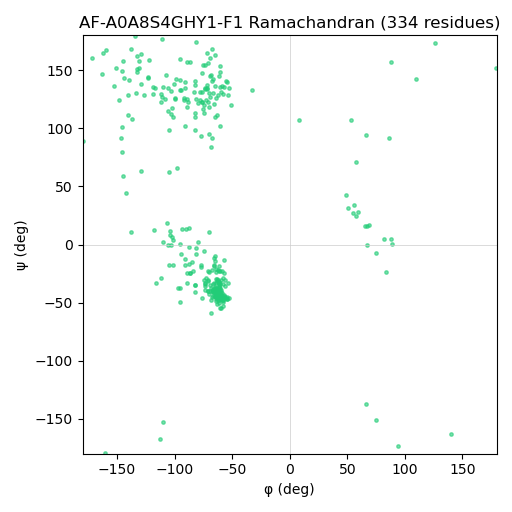 ? 20.066 -0.823 7.564 1.00 87.81 257 GLY A C 1
ATOM 1912 O O . GLY A 1 257 ? 20.774 -1.259 6.657 1.00 87.81 257 GLY A O 1
ATOM 1913 N N . THR A 1 258 ? 19.186 0.142 7.330 1.00 88.62 258 THR A N 1
ATOM 1914 C CA . THR A 1 258 ? 19.013 0.781 6.026 1.00 88.62 258 THR A CA 1
ATOM 1915 C C . THR A 1 258 ? 19.017 2.295 6.161 1.00 88.62 258 THR A C 1
ATOM 1917 O O . THR A 1 258 ? 18.748 2.844 7.222 1.00 88.62 258 THR A O 1
ATOM 1920 N N . LYS A 1 259 ? 19.324 2.973 5.058 1.00 88.81 259 LYS A N 1
ATOM 1921 C CA . LYS A 1 259 ? 19.291 4.434 4.950 1.00 88.81 259 LYS A CA 1
ATOM 1922 C C . LYS A 1 259 ? 18.157 4.874 4.034 1.00 88.81 259 LYS A C 1
ATOM 1924 O O . LYS A 1 259 ? 17.508 4.074 3.359 1.00 88.81 259 LYS A O 1
ATOM 1929 N N . GLY A 1 260 ? 17.984 6.176 3.916 1.00 86.00 260 GLY A N 1
ATOM 1930 C CA . GLY A 1 260 ? 17.160 6.856 2.934 1.00 86.00 260 GLY A CA 1
ATOM 1931 C C . GLY A 1 260 ? 15.918 7.486 3.542 1.00 86.00 260 GLY A C 1
ATOM 1932 O O . GLY A 1 260 ? 15.263 6.905 4.404 1.00 86.00 260 GLY A O 1
ATOM 1933 N N . PHE A 1 261 ? 15.574 8.660 3.026 1.00 86.31 261 PHE A N 1
ATOM 1934 C CA . PHE A 1 261 ? 14.360 9.373 3.388 1.00 86.31 261 PHE A CA 1
ATOM 1935 C C . PHE A 1 261 ? 13.134 8.771 2.691 1.00 86.31 261 PHE A C 1
ATOM 1937 O O . PHE A 1 261 ? 13.139 8.554 1.473 1.00 86.31 261 PHE A O 1
ATOM 1944 N N . GLY A 1 262 ? 12.078 8.505 3.454 1.00 83.06 262 GLY A N 1
ATOM 1945 C CA . GLY A 1 262 ? 10.825 7.964 2.943 1.00 83.06 262 GLY A CA 1
ATOM 1946 C C . GLY A 1 262 ? 9.812 7.740 4.058 1.00 83.06 262 GLY A C 1
ATOM 1947 O O . GLY A 1 262 ? 10.193 7.519 5.202 1.00 83.06 262 GLY A O 1
ATOM 1948 N N . GLY A 1 263 ? 8.536 7.825 3.697 1.00 85.69 263 GLY A N 1
ATOM 1949 C CA . GLY A 1 263 ? 7.395 7.711 4.598 1.00 85.69 263 GLY A CA 1
ATOM 1950 C C . GLY A 1 263 ? 6.468 8.914 4.464 1.00 85.69 263 GLY A C 1
ATOM 1951 O O . GLY A 1 263 ? 6.770 9.878 3.751 1.00 85.69 263 GLY A O 1
ATOM 1952 N N . THR A 1 264 ? 5.333 8.838 5.143 1.00 87.75 264 THR A N 1
ATOM 1953 C CA . THR A 1 264 ? 4.300 9.875 5.129 1.00 87.75 264 THR A CA 1
ATOM 1954 C C . THR A 1 264 ? 4.396 10.730 6.392 1.00 87.75 264 THR A C 1
ATOM 1956 O O . THR A 1 264 ? 4.651 10.213 7.482 1.00 87.75 264 THR A O 1
ATOM 1959 N N . GLU A 1 265 ? 4.242 12.048 6.249 1.00 88.81 265 GLU A N 1
ATOM 1960 C CA . GLU A 1 265 ? 4.240 12.979 7.384 1.00 88.81 265 GLU A CA 1
ATOM 1961 C C . GLU A 1 265 ? 3.171 12.571 8.413 1.00 88.81 265 GLU A C 1
ATOM 1963 O O . GLU A 1 265 ? 2.107 12.082 8.047 1.00 88.81 265 GLU A O 1
ATOM 1968 N N . GLY A 1 266 ? 3.486 12.683 9.704 1.00 90.81 266 GLY A N 1
ATOM 1969 C CA . GLY A 1 266 ? 2.636 12.189 10.796 1.00 90.81 266 GLY A CA 1
ATOM 1970 C C . GLY A 1 266 ? 2.797 10.696 11.114 1.00 90.81 266 GLY A C 1
ATOM 1971 O O . GLY A 1 266 ? 2.580 10.310 12.258 1.00 90.81 266 GLY A O 1
ATOM 1972 N N . PHE A 1 267 ? 3.257 9.873 10.163 1.00 94.94 267 PHE A N 1
ATOM 1973 C CA . PHE A 1 267 ? 3.539 8.440 10.367 1.00 94.94 267 PHE A CA 1
ATOM 1974 C C . PHE A 1 267 ? 5.034 8.121 10.454 1.00 94.94 267 PHE A C 1
ATOM 1976 O O . PHE A 1 267 ? 5.408 7.041 10.909 1.00 94.94 267 PHE A O 1
ATOM 1983 N N . MET A 1 268 ? 5.890 9.029 9.989 1.00 94.31 268 MET A N 1
ATOM 1984 C CA . MET A 1 268 ? 7.336 8.838 9.930 1.00 94.31 268 MET A CA 1
ATOM 1985 C C . MET A 1 268 ? 7.979 8.885 11.321 1.00 94.31 268 MET A C 1
ATOM 1987 O O . MET A 1 268 ? 7.708 9.789 12.110 1.00 94.31 268 MET A O 1
ATOM 1991 N N . ALA A 1 269 ? 8.865 7.926 11.589 1.00 95.12 269 ALA A N 1
ATOM 1992 C CA . ALA A 1 269 ? 9.600 7.833 12.843 1.00 95.12 269 ALA A CA 1
ATOM 1993 C C . ALA A 1 269 ? 10.626 8.980 13.010 1.00 95.12 269 ALA A C 1
ATOM 1995 O O . ALA A 1 269 ? 11.228 9.417 12.017 1.00 95.12 269 ALA A O 1
ATOM 1996 N N . PRO A 1 270 ? 10.861 9.469 14.244 1.00 95.25 270 PRO A N 1
ATOM 1997 C CA . PRO A 1 270 ? 11.733 10.615 14.507 1.00 95.25 270 PRO A CA 1
ATOM 1998 C C . PRO A 1 270 ? 13.181 10.396 14.050 1.00 95.25 270 PRO A C 1
ATOM 2000 O O . PRO A 1 270 ? 13.818 11.339 13.589 1.00 95.25 270 PRO A O 1
ATOM 2003 N N . GLU A 1 271 ? 13.703 9.173 14.121 1.00 94.38 271 GLU A N 1
ATOM 2004 C CA . GLU A 1 271 ? 15.051 8.812 13.673 1.00 94.38 271 GLU A CA 1
ATOM 2005 C C . GLU A 1 271 ? 15.241 8.982 12.157 1.00 94.38 271 GLU A C 1
ATOM 2007 O O . GLU A 1 271 ? 16.305 9.413 11.718 1.00 94.38 271 GLU A O 1
ATOM 2012 N N . ILE A 1 272 ? 14.200 8.764 11.344 1.00 91.88 272 ILE A N 1
ATOM 2013 C CA . ILE A 1 272 ? 14.258 9.066 9.904 1.00 91.88 272 ILE A CA 1
ATOM 2014 C C . ILE A 1 272 ? 14.285 10.587 9.699 1.00 91.88 272 ILE A C 1
ATOM 2016 O O . ILE A 1 272 ? 15.045 11.099 8.874 1.00 91.88 272 ILE A O 1
ATOM 2020 N N . MET A 1 273 ? 13.458 11.322 10.450 1.00 91.06 273 MET A N 1
ATOM 2021 C CA . MET A 1 273 ? 13.285 12.770 10.299 1.00 91.06 273 MET A CA 1
ATOM 2022 C C . MET A 1 273 ? 14.499 13.576 10.771 1.00 91.06 273 MET A C 1
ATOM 2024 O O . MET A 1 273 ? 14.857 14.562 10.120 1.00 91.06 273 MET A O 1
ATOM 2028 N N . ARG A 1 274 ? 15.113 13.167 11.891 1.00 90.19 274 ARG A N 1
ATOM 2029 C CA . ARG A 1 274 ? 16.238 13.851 12.548 1.00 90.19 274 ARG A CA 1
ATOM 2030 C C . ARG A 1 274 ? 17.450 13.926 11.631 1.00 90.19 274 ARG A C 1
ATOM 2032 O O . ARG A 1 274 ? 18.050 14.986 11.506 1.00 90.19 274 ARG A O 1
ATOM 2039 N N . TYR A 1 275 ? 17.748 12.825 10.950 1.00 87.12 275 TYR A N 1
ATOM 2040 C CA . TYR A 1 275 ? 18.921 12.699 10.087 1.00 87.12 275 TYR A CA 1
ATOM 2041 C C . TYR A 1 275 ? 18.585 12.779 8.602 1.00 87.12 275 TYR A C 1
ATOM 2043 O O . TYR A 1 275 ? 19.409 12.432 7.767 1.00 87.12 275 TYR A O 1
ATOM 2051 N N . ASN A 1 276 ? 17.356 13.174 8.253 1.00 86.75 276 ASN A N 1
ATOM 2052 C CA . ASN A 1 276 ? 16.875 13.217 6.870 1.00 86.75 276 ASN A CA 1
ATOM 2053 C C . ASN A 1 276 ? 17.118 11.895 6.102 1.00 86.75 276 ASN A C 1
ATOM 2055 O O . ASN A 1 276 ? 17.347 11.883 4.893 1.00 86.75 276 ASN A O 1
ATOM 2059 N N . GLY A 1 277 ? 17.087 10.766 6.818 1.00 84.38 277 GLY A N 1
ATOM 2060 C CA . GLY A 1 277 ? 17.402 9.437 6.300 1.00 84.38 277 GLY A CA 1
ATOM 2061 C C . GLY A 1 277 ? 18.873 9.193 5.933 1.00 84.38 277 GLY A C 1
ATOM 2062 O O . GLY A 1 277 ? 19.144 8.257 5.187 1.00 84.38 277 GLY A O 1
ATOM 2063 N N . GLU A 1 278 ? 19.824 10.007 6.383 1.00 86.94 278 GLU A N 1
ATOM 2064 C CA . GLU A 1 278 ? 21.257 9.817 6.099 1.00 86.94 278 GLU A CA 1
ATOM 2065 C C . GLU A 1 278 ? 21.939 8.839 7.071 1.00 86.94 278 GLU A C 1
ATOM 2067 O O . GLU A 1 278 ? 22.942 8.198 6.722 1.00 86.94 278 GLU A O 1
ATOM 2072 N N . GLU A 1 279 ? 21.359 8.664 8.258 1.00 89.56 279 GLU A N 1
ATOM 2073 C CA . GLU A 1 279 ? 21.770 7.658 9.237 1.00 89.56 279 GLU A CA 1
ATOM 2074 C C . GLU A 1 279 ? 21.049 6.321 9.041 1.00 89.56 279 GLU A C 1
ATOM 2076 O O . GLU A 1 279 ? 19.988 6.237 8.414 1.00 89.56 279 GLU A O 1
ATOM 2081 N N . GLU A 1 280 ? 21.682 5.255 9.535 1.00 91.94 280 GLU A N 1
ATOM 2082 C CA . GLU A 1 280 ? 21.114 3.910 9.502 1.00 91.94 280 GLU A CA 1
ATOM 2083 C C . GLU A 1 280 ? 19.991 3.789 10.530 1.00 91.94 280 GLU A C 1
ATOM 2085 O O . GLU A 1 280 ? 20.129 4.183 11.685 1.00 91.94 280 GLU A O 1
ATOM 2090 N N . TYR A 1 281 ? 18.876 3.210 10.102 1.00 93.56 281 TYR A N 1
ATOM 2091 C CA . TYR A 1 281 ? 17.764 2.835 10.961 1.00 93.56 281 TYR A CA 1
ATOM 2092 C C . TYR A 1 281 ? 17.328 1.406 10.648 1.00 93.56 281 TYR A C 1
ATOM 2094 O O . TYR A 1 281 ? 17.641 0.841 9.594 1.00 93.56 281 TYR A O 1
ATOM 2102 N N . ASN A 1 282 ? 16.596 0.809 11.578 1.00 94.56 282 ASN A N 1
ATOM 2103 C CA . ASN A 1 282 ? 16.147 -0.572 11.489 1.00 94.56 282 ASN A CA 1
ATOM 2104 C C . ASN A 1 282 ? 14.622 -0.647 11.328 1.00 94.56 282 ASN A C 1
ATOM 2106 O O . ASN A 1 282 ? 13.945 0.341 11.044 1.00 94.56 282 ASN A O 1
ATOM 2110 N N . GLU A 1 283 ? 14.072 -1.840 11.496 1.00 95.56 283 GLU A N 1
ATOM 2111 C CA . GLU A 1 283 ? 12.655 -2.126 11.333 1.00 95.56 283 GLU A CA 1
ATOM 2112 C C . GLU A 1 283 ? 11.738 -1.446 12.369 1.00 95.56 283 GLU A C 1
ATOM 2114 O O . GLU A 1 283 ? 10.523 -1.387 12.172 1.00 95.56 283 GLU A O 1
ATOM 2119 N N . LYS A 1 284 ? 12.295 -0.858 13.441 1.00 96.81 284 LYS A N 1
ATOM 2120 C CA . LYS A 1 284 ? 11.523 -0.161 14.487 1.00 96.81 284 LYS A CA 1
ATOM 2121 C C . LYS A 1 284 ? 10.817 1.097 13.993 1.00 96.81 284 LYS A C 1
ATOM 2123 O O . LYS A 1 284 ? 9.819 1.494 14.597 1.00 96.81 284 LYS A O 1
ATOM 2128 N N . VAL A 1 285 ? 11.237 1.644 12.854 1.00 96.81 285 VAL A N 1
ATOM 2129 C CA . VAL A 1 285 ? 10.505 2.726 12.183 1.00 96.81 285 VAL A CA 1
ATOM 2130 C C . VAL A 1 285 ? 9.069 2.308 11.845 1.00 96.81 285 VAL A C 1
ATOM 2132 O O . VAL A 1 285 ? 8.149 3.112 11.976 1.00 96.81 285 VAL A O 1
ATOM 2135 N N . ASP A 1 286 ? 8.846 1.030 11.510 1.00 97.88 286 ASP A N 1
ATOM 2136 C CA . ASP A 1 286 ? 7.509 0.499 11.236 1.00 97.88 286 ASP A CA 1
ATOM 2137 C C . ASP A 1 286 ? 6.680 0.355 12.522 1.00 97.88 286 ASP A C 1
ATOM 2139 O O . ASP A 1 286 ? 5.458 0.489 12.479 1.00 97.88 286 ASP A O 1
ATOM 2143 N N . CYS A 1 287 ? 7.318 0.134 13.681 1.00 98.00 287 CYS A N 1
ATOM 2144 C CA . CYS A 1 287 ? 6.635 0.114 14.979 1.00 98.00 287 CYS A CA 1
ATOM 2145 C C . CYS A 1 287 ? 6.091 1.501 15.348 1.00 98.00 287 CYS A C 1
ATOM 2147 O O . CYS A 1 287 ? 4.986 1.608 15.882 1.00 98.00 287 CYS A O 1
ATOM 2149 N N . PHE A 1 288 ? 6.836 2.565 15.034 1.00 97.50 288 PHE A N 1
ATOM 2150 C CA . PHE A 1 288 ? 6.350 3.933 15.210 1.00 97.50 288 PHE A CA 1
ATOM 2151 C C . PHE A 1 288 ? 5.132 4.195 14.316 1.00 97.50 288 PHE A C 1
ATOM 2153 O O . PHE A 1 288 ? 4.079 4.607 14.806 1.00 97.50 288 PHE A O 1
ATOM 2160 N N . SER A 1 289 ? 5.243 3.890 13.020 1.00 97.75 289 SER A N 1
ATOM 2161 C CA . SER A 1 289 ? 4.140 4.058 12.068 1.00 97.75 289 SER A CA 1
ATOM 2162 C C . SER A 1 289 ? 2.920 3.197 12.424 1.00 97.75 289 SER A C 1
ATOM 2164 O O . SER A 1 289 ? 1.785 3.629 12.237 1.00 97.75 289 SER A O 1
ATOM 2166 N N . PHE A 1 290 ? 3.124 2.015 13.013 1.00 98.19 290 PHE A N 1
ATOM 2167 C CA . PHE A 1 290 ? 2.049 1.168 13.534 1.00 98.19 290 PHE A CA 1
ATOM 2168 C C . PHE A 1 290 ? 1.279 1.846 14.672 1.00 98.19 290 PHE A C 1
ATOM 2170 O O . PHE A 1 290 ? 0.050 1.802 14.684 1.00 98.19 290 PHE A O 1
ATOM 2177 N N . GLY A 1 291 ? 1.969 2.531 15.590 1.00 96.75 291 GLY A N 1
ATOM 2178 C CA . GLY A 1 291 ? 1.321 3.336 16.630 1.00 96.75 291 GLY A CA 1
ATOM 2179 C C . GLY A 1 291 ? 0.478 4.483 16.057 1.00 96.75 291 GLY A C 1
ATOM 2180 O O . GLY A 1 291 ? -0.610 4.767 16.556 1.00 96.75 291 GLY A O 1
ATOM 2181 N N . MET A 1 292 ? 0.940 5.099 14.967 1.00 96.94 292 MET A N 1
ATOM 2182 C CA . MET A 1 292 ? 0.209 6.160 14.264 1.00 96.94 292 MET A CA 1
ATOM 2183 C C . MET A 1 292 ? -1.018 5.621 13.510 1.00 96.94 292 MET A C 1
ATOM 2185 O O . MET A 1 292 ? -2.095 6.209 13.585 1.00 96.94 292 MET A O 1
ATOM 2189 N N . LEU A 1 293 ? -0.909 4.453 12.871 1.00 97.12 293 LEU A N 1
ATOM 2190 C CA . LEU A 1 293 ? -2.059 3.757 12.287 1.00 97.12 293 LEU A CA 1
ATOM 2191 C C . LEU A 1 293 ? -3.084 3.365 13.360 1.00 97.12 293 LEU A C 1
ATOM 2193 O O . LEU A 1 293 ? -4.288 3.506 13.155 1.00 97.12 293 LEU A O 1
ATOM 2197 N N . LEU A 1 294 ? -2.618 2.887 14.515 1.00 95.88 294 LEU A N 1
ATOM 2198 C CA . LEU A 1 294 ? -3.484 2.552 15.639 1.00 95.88 294 LEU A CA 1
ATOM 2199 C C . LEU A 1 294 ? -4.265 3.782 16.118 1.00 95.88 294 LEU A C 1
ATOM 2201 O O . LEU A 1 294 ? -5.480 3.702 16.303 1.00 95.88 294 LEU A O 1
ATOM 2205 N N . TYR A 1 295 ? -3.589 4.926 16.258 1.00 95.00 295 TYR A N 1
ATOM 2206 C CA . TYR A 1 295 ? -4.234 6.205 16.552 1.00 95.00 295 TYR A CA 1
ATOM 2207 C C . TYR A 1 295 ? -5.341 6.528 15.541 1.00 95.00 295 TYR A C 1
ATOM 2209 O O . TYR A 1 295 ? -6.457 6.880 15.933 1.00 95.00 295 TYR A O 1
ATOM 2217 N N . GLU A 1 296 ? -5.059 6.375 14.249 1.00 95.62 296 GLU A N 1
ATOM 2218 C CA . GLU A 1 296 ? -6.018 6.673 13.189 1.00 95.62 296 GLU A CA 1
ATOM 2219 C C . GLU A 1 296 ? -7.245 5.758 13.235 1.00 95.62 296 GLU A C 1
ATOM 2221 O O . GLU A 1 296 ? -8.375 6.240 13.182 1.00 95.62 296 GLU A O 1
ATOM 2226 N N . VAL A 1 297 ? -7.054 4.449 13.416 1.00 95.38 297 VAL A N 1
ATOM 2227 C CA . VAL A 1 297 ? -8.157 3.478 13.529 1.00 95.38 297 VAL A CA 1
ATOM 2228 C C . VAL A 1 297 ? -9.059 3.798 14.724 1.00 95.38 297 VAL A C 1
ATOM 2230 O O . VAL A 1 297 ? -10.282 3.691 14.630 1.00 95.38 297 VAL A O 1
ATOM 2233 N N . LEU A 1 298 ? -8.465 4.210 15.844 1.00 92.19 298 LEU A N 1
ATOM 2234 C CA . LEU A 1 298 ? -9.178 4.510 17.084 1.00 92.19 298 LEU A CA 1
ATOM 2235 C C . LEU A 1 298 ? -9.956 5.829 17.026 1.00 92.19 298 LEU A C 1
ATOM 2237 O O . LEU A 1 298 ? -11.058 5.950 17.568 1.00 92.19 298 LEU A O 1
ATOM 2241 N N . THR A 1 299 ? -9.367 6.845 16.402 1.00 92.50 299 THR A N 1
ATOM 2242 C CA . THR A 1 299 ? -9.894 8.215 16.431 1.00 92.50 299 THR A CA 1
ATOM 2243 C C . THR A 1 299 ? -10.640 8.602 15.161 1.00 92.50 299 THR A C 1
ATOM 2245 O O . THR A 1 299 ? -11.415 9.562 15.187 1.00 92.50 299 THR A O 1
ATOM 2248 N N . LEU A 1 300 ? -10.437 7.850 14.074 1.00 94.56 300 LEU A N 1
ATOM 2249 C CA . LEU A 1 300 ? -10.827 8.186 12.702 1.00 94.56 300 LEU A CA 1
ATOM 2250 C C . LEU A 1 300 ? -10.224 9.518 12.226 1.00 94.56 300 LEU A C 1
ATOM 2252 O O . LEU A 1 300 ? -10.785 10.206 11.368 1.00 94.56 300 LEU A O 1
ATOM 2256 N N . ARG A 1 301 ? -9.101 9.919 12.829 1.00 93.31 301 ARG A N 1
ATOM 2257 C CA . ARG A 1 301 ? -8.376 11.154 12.536 1.00 93.31 301 ARG A CA 1
ATOM 2258 C C . ARG A 1 301 ? -6.953 10.838 12.145 1.00 93.31 301 ARG A C 1
ATOM 2260 O O . ARG A 1 301 ? -6.330 9.942 12.705 1.00 93.31 301 ARG A O 1
ATOM 2267 N N . GLN A 1 302 ? -6.439 11.622 11.212 1.00 93.25 302 GLN A N 1
ATOM 2268 C CA . GLN A 1 302 ? -5.051 11.497 10.804 1.00 93.25 302 GLN A CA 1
ATOM 2269 C C . GLN A 1 302 ? -4.132 11.896 11.976 1.00 93.25 302 GLN A C 1
ATOM 2271 O O . GLN A 1 302 ? -4.463 12.820 12.732 1.00 93.25 302 GLN A O 1
ATOM 2276 N N . PRO A 1 303 ? -2.991 11.216 12.171 1.00 93.44 303 PRO A N 1
ATOM 2277 C CA . PRO A 1 303 ? -2.000 11.618 13.161 1.00 93.44 303 PRO A CA 1
ATOM 2278 C C . PRO A 1 303 ? -1.602 13.082 12.958 1.00 93.44 303 PRO A C 1
ATOM 2280 O O . PRO A 1 303 ? -1.261 13.485 11.850 1.00 93.44 303 PRO A O 1
ATOM 2283 N N . PHE A 1 304 ? -1.652 13.877 14.030 1.00 92.38 304 PHE A N 1
ATOM 2284 C CA . PHE A 1 304 ? -1.351 15.315 13.992 1.00 92.38 304 PHE A CA 1
ATOM 2285 C C . PHE A 1 304 ? -2.247 16.139 13.039 1.00 92.38 304 PHE A C 1
ATOM 2287 O O . PHE A 1 304 ? -1.836 17.197 12.563 1.00 92.38 304 PHE A O 1
ATOM 2294 N N . GLU A 1 305 ? -3.488 15.701 12.783 1.00 89.19 305 GLU A N 1
ATOM 2295 C CA . GLU A 1 305 ? -4.473 16.471 12.007 1.00 89.19 305 GLU A CA 1
ATOM 2296 C C . GLU A 1 305 ? -4.605 17.908 12.556 1.00 89.19 305 GLU A C 1
ATOM 2298 O O . GLU A 1 305 ? -4.943 18.113 13.722 1.00 89.19 305 GLU A O 1
ATOM 2303 N N . GLY A 1 306 ? -4.323 18.906 11.710 1.00 86.75 306 GLY A N 1
ATOM 2304 C CA . GLY A 1 306 ? -4.382 20.331 12.063 1.00 86.75 306 GLY A CA 1
ATOM 2305 C C . GLY A 1 306 ? -3.092 20.938 12.637 1.00 86.75 306 GLY A C 1
ATOM 2306 O O . GLY A 1 306 ? -3.080 22.133 12.922 1.00 86.75 306 GLY A O 1
ATOM 2307 N N . HIS A 1 307 ? -2.006 20.173 12.783 1.00 86.62 307 HIS A N 1
ATOM 2308 C CA . HIS A 1 307 ? -0.701 20.714 13.180 1.00 86.62 307 HIS A CA 1
ATOM 2309 C C . HIS A 1 307 ? 0.059 21.298 11.979 1.00 86.62 307 HIS A C 1
ATOM 2311 O O . HIS A 1 307 ? 0.120 20.685 10.917 1.00 86.62 307 HIS A O 1
ATOM 2317 N N . GLU A 1 308 ? 0.689 22.465 12.153 1.00 84.94 308 GLU A N 1
ATOM 2318 C CA . GLU A 1 308 ? 1.454 23.118 11.076 1.00 84.94 308 GLU A CA 1
ATOM 2319 C C . GLU A 1 308 ? 2.918 22.657 10.965 1.00 84.94 308 GLU A C 1
ATOM 2321 O O . GLU A 1 308 ? 3.500 22.760 9.888 1.00 84.94 308 GLU A O 1
ATOM 2326 N N . ALA A 1 309 ? 3.501 22.154 12.058 1.00 89.88 309 ALA A N 1
ATOM 2327 C CA . ALA A 1 309 ? 4.912 21.773 12.177 1.00 89.88 309 ALA A CA 1
ATOM 2328 C C . ALA A 1 309 ? 5.034 20.346 12.741 1.00 89.88 309 ALA A C 1
ATOM 2330 O O . ALA A 1 309 ? 5.480 20.124 13.868 1.00 89.88 309 ALA A O 1
ATOM 2331 N N . VAL A 1 310 ? 4.525 19.365 11.984 1.00 90.12 310 VAL A N 1
ATOM 2332 C CA . VAL A 1 310 ? 4.438 17.963 12.434 1.00 90.12 310 VAL A CA 1
ATOM 2333 C C . VAL A 1 310 ? 5.824 17.380 12.690 1.00 90.12 310 VAL A C 1
ATOM 2335 O O . VAL A 1 310 ? 6.022 16.692 13.690 1.00 90.12 310 VAL A O 1
ATOM 2338 N N . LYS A 1 311 ? 6.795 17.672 11.817 1.00 90.12 311 LYS A N 1
ATOM 2339 C CA . LYS A 1 311 ? 8.176 17.201 11.962 1.00 90.12 311 LYS A CA 1
ATOM 2340 C C . LYS A 1 311 ? 8.792 17.652 13.282 1.00 90.12 311 LYS A C 1
ATOM 2342 O O . LYS A 1 311 ? 9.303 16.821 14.025 1.00 90.12 311 LYS A O 1
ATOM 2347 N N . GLU A 1 312 ? 8.735 18.945 13.565 1.00 92.88 312 GLU A N 1
ATOM 2348 C CA . GLU A 1 312 ? 9.285 19.555 14.772 1.00 92.88 312 GLU A CA 1
ATOM 2349 C C . GLU A 1 312 ? 8.592 18.980 16.010 1.00 92.88 312 GLU A C 1
ATOM 2351 O O . GLU A 1 312 ? 9.259 18.464 16.901 1.00 92.88 312 GLU A O 1
ATOM 2356 N N . ALA A 1 313 ? 7.256 18.913 16.002 1.00 92.06 313 ALA A N 1
ATOM 2357 C CA . ALA A 1 313 ? 6.491 18.329 17.100 1.00 92.06 313 ALA A CA 1
ATOM 2358 C C . ALA A 1 313 ? 6.889 16.868 17.390 1.00 92.06 313 ALA A C 1
ATOM 2360 O O . ALA A 1 313 ? 7.077 16.492 18.547 1.00 92.06 313 ALA A O 1
ATOM 2361 N N . VAL A 1 314 ? 7.048 16.033 16.357 1.00 93.44 314 VAL A N 1
ATOM 2362 C CA . VAL A 1 314 ? 7.466 14.629 16.518 1.00 93.44 314 VAL A CA 1
ATOM 2363 C C . VAL A 1 314 ? 8.876 14.529 17.104 1.00 93.44 314 VAL A C 1
ATOM 2365 O O . VAL A 1 314 ? 9.102 13.696 17.992 1.00 93.44 314 VAL A O 1
ATOM 2368 N N . LEU A 1 315 ? 9.804 15.369 16.630 1.00 93.25 315 LEU A N 1
ATOM 2369 C CA . LEU A 1 315 ? 11.191 15.430 17.102 1.00 93.25 315 LEU A CA 1
ATOM 2370 C C . LEU A 1 315 ? 11.298 15.909 18.556 1.00 93.25 315 LEU A C 1
ATOM 2372 O O . LEU A 1 315 ? 12.143 15.393 19.288 1.00 93.25 315 LEU A O 1
ATOM 2376 N N . ASP A 1 316 ? 10.395 16.794 18.978 1.00 94.94 316 ASP A N 1
ATOM 2377 C CA . ASP A 1 316 ? 10.265 17.287 20.355 1.00 94.94 316 ASP A CA 1
ATOM 2378 C C . ASP A 1 316 ? 9.530 16.298 21.281 1.00 94.94 316 ASP A C 1
ATOM 2380 O O . ASP A 1 316 ? 9.312 16.562 22.462 1.00 94.94 316 ASP A O 1
ATOM 2384 N N . GLY A 1 317 ? 9.146 15.127 20.763 1.00 92.62 317 GLY A N 1
ATOM 2385 C CA . GLY A 1 317 ? 8.510 14.065 21.541 1.00 92.62 317 GLY A CA 1
ATOM 2386 C C . GLY A 1 317 ? 6.989 14.173 21.641 1.00 92.62 317 GLY A C 1
ATOM 2387 O O . GLY A 1 317 ? 6.373 13.331 22.297 1.00 92.62 317 GLY A O 1
ATOM 2388 N N . ALA A 1 318 ? 6.355 15.131 20.959 1.00 91.75 318 ALA A N 1
ATOM 2389 C CA . ALA A 1 318 ? 4.901 15.223 20.923 1.00 91.75 318 ALA A CA 1
ATOM 2390 C C . ALA A 1 318 ? 4.287 13.967 20.288 1.00 91.75 318 ALA A C 1
ATOM 2392 O O . ALA A 1 318 ? 4.838 13.363 19.360 1.00 91.75 318 ALA A O 1
ATOM 2393 N N . ARG A 1 319 ? 3.119 13.564 20.786 1.00 92.06 319 ARG A N 1
ATOM 2394 C CA . ARG A 1 319 ? 2.331 12.448 20.252 1.00 92.06 319 ARG A CA 1
ATOM 2395 C C . ARG A 1 319 ? 0.870 12.872 20.110 1.00 92.06 319 ARG A C 1
ATOM 2397 O O . ARG A 1 319 ? 0.412 13.686 20.915 1.00 92.06 319 ARG A O 1
ATOM 2404 N N . PRO A 1 320 ? 0.127 12.338 19.125 1.00 90.31 320 PRO A N 1
ATOM 2405 C CA . PRO A 1 320 ? -1.286 12.658 18.975 1.00 90.31 320 PRO A CA 1
ATOM 2406 C C . PRO A 1 320 ? -2.075 12.260 20.230 1.00 90.31 320 PRO A C 1
ATOM 2408 O O . PRO A 1 320 ? -1.940 11.146 20.737 1.00 90.31 320 PRO A O 1
ATOM 2411 N N . ALA A 1 321 ? -2.905 13.169 20.740 1.00 85.12 321 ALA A N 1
ATOM 2412 C CA . ALA A 1 321 ? -3.651 12.937 21.972 1.00 85.12 321 ALA A CA 1
ATOM 2413 C C . ALA A 1 321 ? -4.798 11.936 21.757 1.00 85.12 321 ALA A C 1
ATOM 2415 O O . ALA A 1 321 ? -5.688 12.160 20.930 1.00 85.12 321 ALA A O 1
ATOM 2416 N N . LEU A 1 322 ? -4.815 10.859 22.544 1.00 81.75 322 LEU A N 1
ATOM 2417 C CA . LEU A 1 322 ? -5.969 9.970 22.669 1.00 81.75 322 LEU A CA 1
ATOM 2418 C C . LEU A 1 322 ? -6.956 10.601 23.656 1.00 81.75 322 LEU A C 1
ATOM 2420 O O . LEU A 1 322 ? -6.590 10.926 24.783 1.00 81.75 322 LEU A O 1
ATOM 2424 N N . ASN A 1 323 ? -8.212 10.799 23.256 1.00 70.19 323 ASN A N 1
ATOM 2425 C CA . ASN A 1 323 ? -9.226 11.243 24.213 1.00 70.19 323 ASN A CA 1
ATOM 2426 C C . ASN A 1 323 ? -9.650 10.072 25.124 1.00 70.19 323 ASN A C 1
ATOM 2428 O O . ASN A 1 323 ? -9.571 8.907 24.736 1.00 70.19 323 ASN A O 1
ATOM 2432 N N . ALA A 1 324 ? -10.134 10.376 26.334 1.00 54.50 324 ALA A N 1
ATOM 2433 C CA . ALA A 1 324 ? -10.448 9.386 27.376 1.00 54.50 324 ALA A CA 1
ATOM 2434 C C . ALA A 1 324 ? -11.467 8.295 26.966 1.00 54.50 324 ALA A C 1
ATOM 2436 O O . ALA A 1 324 ? -11.594 7.282 27.645 1.00 54.50 324 ALA A O 1
ATOM 2437 N N . ARG A 1 325 ? -12.185 8.468 25.846 1.00 55.28 325 ARG A N 1
ATOM 2438 C CA . ARG A 1 325 ? -13.146 7.486 25.311 1.00 55.28 325 ARG A CA 1
ATOM 2439 C C . ARG A 1 325 ? -12.491 6.359 24.500 1.00 55.28 325 ARG A C 1
ATOM 2441 O O . ARG A 1 325 ? -13.180 5.414 24.135 1.00 55.28 325 ARG A O 1
ATOM 2448 N N . VAL A 1 326 ? -11.190 6.450 24.215 1.00 56.41 326 VAL A N 1
ATOM 2449 C CA . VAL A 1 326 ? -10.434 5.478 23.404 1.00 56.41 326 VAL A CA 1
ATOM 2450 C C . VAL A 1 326 ? -9.809 4.356 24.248 1.00 56.41 326 VAL A C 1
ATOM 2452 O O . VAL A 1 326 ? -9.499 3.287 23.721 1.00 56.41 326 VAL A O 1
ATOM 2455 N N . SER A 1 327 ? -9.690 4.540 25.566 1.00 49.81 327 SER A N 1
ATOM 2456 C CA . SER A 1 327 ? -8.970 3.617 26.456 1.00 49.81 327 SER A CA 1
ATOM 2457 C C . SER A 1 327 ? -9.575 2.213 26.578 1.00 49.81 327 SER A C 1
ATOM 2459 O O . SER A 1 327 ? -8.923 1.340 27.123 1.00 49.81 327 SER A O 1
ATOM 2461 N N . VAL A 1 328 ? -10.780 1.939 26.070 1.00 51.62 328 VAL A N 1
ATOM 2462 C CA . VAL A 1 328 ? -11.481 0.660 26.324 1.00 51.62 328 VAL A CA 1
ATOM 2463 C C . VAL A 1 328 ? -11.183 -0.425 25.272 1.00 51.62 328 VAL A C 1
ATOM 2465 O O . VAL A 1 328 ? -11.475 -1.593 25.493 1.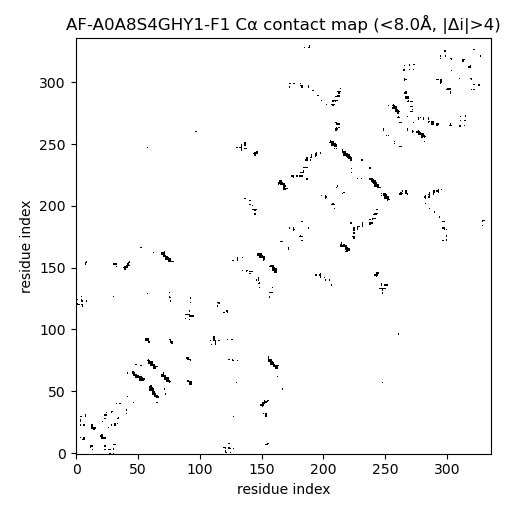00 51.62 328 VAL A O 1
ATOM 2468 N N . MET A 1 329 ? -10.560 -0.100 24.130 1.00 54.84 329 MET A N 1
ATOM 2469 C CA . MET A 1 329 ? -10.336 -1.104 23.068 1.00 54.84 329 MET A CA 1
ATOM 2470 C C . MET A 1 329 ? -9.173 -2.082 23.348 1.00 54.84 329 MET A C 1
ATOM 2472 O O . MET A 1 329 ? -9.152 -3.168 22.759 1.00 54.84 329 MET A O 1
ATOM 2476 N N . PHE A 1 330 ? -8.244 -1.740 24.254 1.00 53.41 330 PHE A N 1
ATOM 2477 C CA . PHE A 1 330 ? -6.966 -2.454 24.433 1.00 53.41 330 PHE A CA 1
ATOM 2478 C C . PHE A 1 330 ? -6.521 -2.693 25.892 1.00 53.41 330 PHE A C 1
ATOM 2480 O O . PHE A 1 330 ? -5.387 -3.107 26.097 1.00 53.41 330 PHE A O 1
ATOM 2487 N N . VAL A 1 331 ? -7.364 -2.465 26.910 1.00 45.91 331 VAL A N 1
ATOM 2488 C CA . VAL A 1 331 ? -6.965 -2.745 28.314 1.00 45.91 331 VAL A CA 1
ATOM 2489 C C . VAL A 1 331 ? -6.848 -4.254 28.591 1.00 45.91 331 VAL A C 1
ATOM 2491 O O . VAL A 1 331 ? -6.026 -4.640 29.407 1.00 45.91 331 VAL A O 1
ATOM 2494 N N . ASP A 1 332 ? -7.530 -5.105 27.815 1.00 39.56 332 ASP A N 1
ATOM 2495 C CA . ASP A 1 332 ? -7.382 -6.571 27.862 1.00 39.56 332 ASP A CA 1
ATOM 2496 C C . ASP A 1 332 ? -6.577 -7.099 26.663 1.00 39.56 332 ASP A C 1
ATOM 2498 O O . ASP A 1 332 ? -7.100 -7.809 25.792 1.00 39.56 332 ASP A O 1
ATOM 2502 N N . VAL A 1 333 ? -5.313 -6.690 26.551 1.00 42.62 333 VAL A N 1
ATOM 2503 C CA . VAL A 1 333 ? -4.328 -7.342 25.673 1.00 42.62 333 VAL A CA 1
ATOM 2504 C C . VAL A 1 333 ? -3.502 -8.292 26.537 1.00 42.62 333 VAL A C 1
ATOM 2506 O O . VAL A 1 333 ? -2.303 -8.111 26.720 1.00 42.62 333 VAL A O 1
ATOM 2509 N N . ASP A 1 334 ? -4.159 -9.324 27.063 1.00 32.31 334 ASP A N 1
ATOM 2510 C CA . ASP A 1 334 ? -3.460 -10.563 27.388 1.00 32.31 334 ASP A CA 1
ATOM 2511 C C . ASP A 1 334 ? -3.084 -11.209 26.051 1.00 32.31 334 ASP A C 1
ATOM 2513 O O . ASP A 1 334 ? -3.894 -11.850 25.377 1.00 32.31 334 ASP A O 1
ATOM 2517 N N . LEU A 1 335 ? -1.855 -10.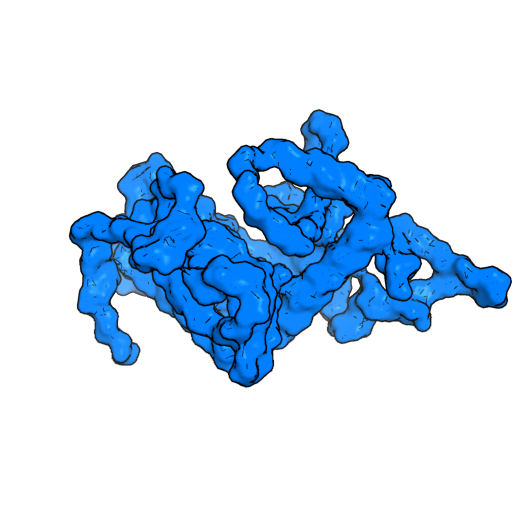936 25.609 1.00 35.44 335 LEU A N 1
ATOM 2518 C CA . LEU A 1 335 ? -1.182 -11.701 24.564 1.00 35.44 335 LEU A CA 1
ATOM 2519 C C . LEU A 1 335 ? -0.884 -13.094 25.133 1.00 35.44 335 LEU A C 1
ATOM 2521 O O . LEU A 1 335 ? 0.205 -13.330 25.653 1.00 35.44 335 LEU A O 1
ATOM 2525 N N . GLN A 1 336 ? -1.873 -13.985 25.069 1.00 31.00 336 GLN A N 1
ATOM 2526 C CA . GLN A 1 336 ? -1.653 -15.432 25.103 1.00 31.00 336 GLN A CA 1
ATOM 2527 C C . GLN A 1 336 ? -1.452 -15.968 23.686 1.00 31.00 336 GLN A C 1
ATOM 2529 O O . GLN A 1 336 ? -2.199 -15.540 22.771 1.00 31.00 336 GLN A O 1
#

Mean predicted aligned error: 9.03 Å

InterPro domains:
  IPR000719 Protein kinase domain [PF00069] (130-310)
  IPR000719 Protein kinase domain [PS50011] (47-336)
  IPR000719 Protein kinase domain [SM00220] (47-330)
  IPR011009 Protein kinase-like domain superfamily [SSF56112] (31-332)
  IPR051681 Serine/Threonine Kinases and Pseudokinases [PTHR44329] (41-323)

Radius of gyration: 21.5 Å; Cα contacts (8 Å, |Δi|>4): 562; chains: 1; bounding box: 51×41×67 Å

Solvent-accessible surface area (backbone atoms only — not comparable to full-atom values): 19232 Å² total; per-residue (Å²): 107,59,69,50,41,37,24,52,71,68,71,51,81,47,72,40,100,88,72,43,77,49,61,56,70,80,78,42,32,68,68,62,45,67,88,48,61,69,93,31,56,44,56,53,92,61,44,50,76,57,60,79,71,48,77,55,72,66,22,41,28,23,33,30,32,46,91,89,39,62,22,28,38,40,23,37,49,68,68,87,85,74,85,69,88,79,76,94,79,57,66,42,57,59,82,88,80,84,84,85,86,76,97,60,100,68,65,61,59,61,58,38,28,56,42,39,76,72,39,50,44,63,42,40,46,52,34,49,52,44,50,51,53,24,47,62,55,41,73,76,56,85,52,88,25,41,60,51,70,57,28,41,27,52,54,66,44,29,45,30,27,71,51,45,82,62,37,31,36,44,64,50,42,47,55,21,48,76,74,72,44,67,74,34,55,66,50,48,50,51,48,53,52,44,49,51,55,32,51,52,54,33,48,77,67,35,31,35,56,48,55,56,41,43,74,31,31,31,24,64,40,60,72,50,66,86,40,25,66,60,47,62,73,40,92,60,84,62,63,56,42,56,24,43,44,85,48,72,72,38,42,79,40,56,96,84,30,38,66,57,71,74,53,48,89,58,29,53,31,50,74,45,62,76,46,62,9,74,51,69,43,60,61,63,45,46,56,47,6,47,56,30,36,50,49,22,64,72,66,57,41,62,49,57,70,92,56,92,55,52,70,61,39,43,66,75,65,55,72,72,83,78,59,89,88,59,65,76,68,62,76,84,68,79,85,122

Secondary structure (DSSP, 8-state):
-HHHHHHHHHTPPEEETTTEEE-HHHH-GGGGTTTS-GGGB--GGGEEEEEEEEEETTEEEEEEEETTEEEEEEESSPPTT---SSS--PPPP---S---S---TTTHHHHHHHHHHH-HHHHHHHHHHHHHHHHHHHHH---TTBPPP-EEEETTEEEEEEPPTT-BHHHHHHHHHHTT----HHHHHHHHHHHHHHHHHHHHTTEE----SGGGEEEEE---TTTHHHHHH-SSPP--EEEE---TT-EEPPTT-B----S-TTTS-HHHHHTTT-S-B-THHHHHHHHHHHHHHHHSS-TTTT-S-HHHHHHTT--PPPPTTSTTSSTT----

Foldseek 3Di:
DLVLLVCLAVVDFDQDPVPGTDDSCVVPVVLQVVVDDPQFEDEPVQKAWDAWLDADQQWTWTWIDHPNAIKTKGFNFDDPPPDDDDDDFTIFHHDFDDDDDDDDPPPVRVVRRVVCVVPVSVSSVSSSVLLVQLCVLQVPDDDQQAFHWRHFYSHRGITITHDQPQAFQLSQLVQCVVVVAAQALLQLVVLLVSVVVQLVRCVVVQKQQQAQARNQKGWNDADHSVCRVVLNVDPDRGDTGIHGHDSSPMDRADPQAAFGAGYDQLLFALVCLVCVRPDGDGNCRVVSSSVQNSVCNQPVDHRVVPDPCRNVCNNVVHGRDDDPVSVPSPPPPPPD

Sequence (336 aa):
MRVGMLAVFTGLTLTCGTHGNVRLSDVAPDTLFLDVEESMRARWDDITVGGVAGRGAFGTVYRGKWRGQAVAVKALQPIPGSKQGGKHMAVAVKALQPIPGSKQGGKHMQAAASRWERDPASGACRAYCALRQELGVLRALRHAGVVPLRAVCAAPLALLTPLAPMGALDGVLLQYRSVGSRVGARAGRRLVLQVARAIEYLHASRTVYRDLKSENVLVWAMPTPQEAAAAELSPNPVNVHIKLGDYGISRIAPPSGTKGFGGTEGFMAPEIMRYNGEEEYNEKVDCFSFGMLLYEVLTLRQPFEGHEAVKEAVLDGARPALNARVSVMFVDVDLQ